Protein AF-A0A816DYW7-F1 (afdb_monomer)

Nearest PDB structures (foldseek):
  3smt-assembly1_A  TM=6.946E-01  e=1.436E-07  Homo sapiens
  6ox1-assembly2_B  TM=6.793E-01  e=3.708E-07  Homo sapiens
  6wk2-assembly1_A  TM=6.737E-01  e=1.288E-06  Homo sapiens
  6ict-assembly1_A  TM=6.576E-01  e=1.633E-06  Homo sapiens
  6ox4-assembly1_A  TM=6.536E-01  e=3.747E-06  Homo sapiens

Organism: N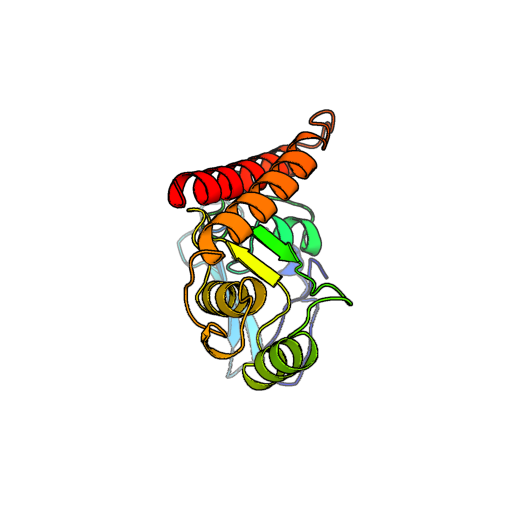CBI:txid392033

Secondary structure (DSSP, 8-state):
-TTEE--SSS--SEE-TTGGGPEE-TT-SEEEEE-TTT--EEEEESSPPPTTPPPEE---S--HHHHHHHHS---TT-TT-EEEEE----TT-TTHHHHHHHHHHTT--SEEEEETTSPBPHHHHHHHHHHT-SSGGGTTS--TTHHHHHHHHHHHHHHHHHHS-TT-S-HHHHHHHHHHHHHHHHHHHTT-

Radius of gyration: 21.28 Å; Cα contacts (8 Å, |Δi|>4): 247; chains: 1; bounding box: 53×25×64 Å

pLDDT: mean 92.24, std 7.51, range [58.12, 98.44]

Sequence (192 aa):
WSRILDLPENEPLSLVPFIDFANHNLNASARWFIDDETHNLILRSERKLNPDEEITINYGLKSNEELLYLYGFTLSNNPNDRVTLPVSLLPDDILLEDKLQLIQELKLPPRLTLDINGHLNNESNRLVKILSAQTYETINKENEYYKPYLLNLFNEYLNKLNMCSDDDNEKFIKYYLYSQKLIIQKAIDNLK

Structure (mmCIF, N/CA/C/O backbone):
data_AF-A0A816DYW7-F1
#
_entry.id   AF-A0A816DYW7-F1
#
loop_
_atom_site.group_PDB
_atom_site.id
_atom_site.type_symbol
_atom_site.label_atom_id
_atom_site.label_alt_id
_atom_site.label_comp_id
_atom_site.label_asym_id
_atom_site.label_entity_id
_atom_site.label_seq_id
_atom_site.pdbx_PDB_ins_code
_atom_site.Cartn_x
_atom_site.Cartn_y
_atom_site.Cartn_z
_atom_site.occupancy
_atom_site.B_iso_or_equiv
_atom_site.auth_seq_id
_atom_site.auth_comp_id
_atom_site.auth_asym_id
_atom_site.auth_atom_id
_atom_site.pdbx_PDB_model_num
ATOM 1 N N . TRP A 1 1 ? 10.811 15.446 -6.908 1.00 67.50 1 TRP A N 1
ATOM 2 C CA . TRP A 1 1 ? 10.509 14.115 -6.350 1.00 67.50 1 TRP A CA 1
ATOM 3 C C . TRP A 1 1 ? 10.213 13.084 -7.439 1.00 67.50 1 TRP A C 1
ATOM 5 O O . TRP A 1 1 ? 10.871 12.059 -7.428 1.00 67.50 1 TRP A O 1
ATOM 15 N N . SER A 1 2 ? 9.339 13.352 -8.419 1.00 86.38 2 SER A N 1
ATOM 16 C CA . SER A 1 2 ? 8.905 12.369 -9.441 1.00 86.38 2 SER A CA 1
ATOM 17 C C . SER A 1 2 ? 9.977 11.767 -10.367 1.00 86.38 2 SER A C 1
ATOM 19 O O . SER A 1 2 ? 9.696 10.794 -11.056 1.00 86.38 2 SER A O 1
ATOM 21 N N . ARG A 1 3 ? 11.182 12.343 -10.442 1.00 89.81 3 ARG A N 1
ATOM 22 C CA . ARG A 1 3 ? 12.245 11.931 -11.385 1.00 89.81 3 ARG A CA 1
ATOM 23 C C . ARG A 1 3 ? 13.552 11.510 -10.716 1.00 89.81 3 ARG A C 1
ATOM 25 O O . ARG A 1 3 ? 14.519 11.193 -11.395 1.00 89.81 3 ARG A O 1
ATOM 32 N N . ILE A 1 4 ? 13.585 11.551 -9.391 1.00 89.25 4 ILE A N 1
ATOM 33 C CA . ILE A 1 4 ? 14.783 11.256 -8.615 1.00 89.25 4 ILE A CA 1
ATOM 34 C C . ILE A 1 4 ? 14.895 9.741 -8.429 1.00 89.25 4 ILE A C 1
ATOM 36 O O . ILE A 1 4 ? 13.907 9.093 -8.080 1.00 89.25 4 ILE A O 1
ATOM 40 N N . LEU A 1 5 ? 16.094 9.200 -8.635 1.00 87.12 5 LEU A N 1
ATOM 41 C CA . LEU A 1 5 ? 16.445 7.825 -8.299 1.00 87.12 5 LEU A CA 1
ATOM 42 C C . LEU A 1 5 ? 17.154 7.779 -6.947 1.00 87.12 5 LEU A C 1
ATOM 44 O O . LEU A 1 5 ? 17.973 8.640 -6.627 1.00 87.12 5 LEU A O 1
ATOM 48 N N . ASP A 1 6 ? 16.835 6.749 -6.173 1.00 86.12 6 ASP A N 1
ATOM 49 C CA . ASP A 1 6 ? 17.571 6.398 -4.964 1.00 86.12 6 ASP A CA 1
ATOM 50 C C . ASP A 1 6 ? 18.730 5.477 -5.366 1.00 86.12 6 ASP A C 1
ATOM 52 O O . ASP A 1 6 ? 18.514 4.304 -5.687 1.00 86.12 6 ASP A O 1
ATOM 56 N N . LEU A 1 7 ? 19.931 6.048 -5.485 1.00 83.69 7 LEU A N 1
ATOM 57 C CA . LEU A 1 7 ? 21.126 5.334 -5.927 1.00 83.69 7 LEU A CA 1
ATOM 58 C C . LEU A 1 7 ? 21.850 4.706 -4.722 1.00 83.69 7 LEU A C 1
ATOM 60 O O . LEU A 1 7 ? 21.907 5.317 -3.653 1.00 83.69 7 LEU A O 1
ATOM 64 N N . PRO A 1 8 ? 22.399 3.486 -4.861 1.00 76.00 8 PRO A N 1
ATOM 65 C CA . PRO A 1 8 ? 23.218 2.887 -3.813 1.00 76.00 8 PRO A CA 1
ATOM 66 C C . PRO A 1 8 ? 24.541 3.651 -3.631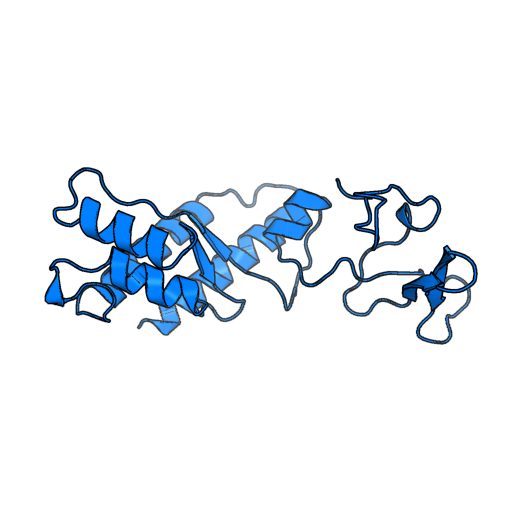 1.00 76.00 8 PRO A C 1
ATOM 68 O O . PRO A 1 8 ? 25.111 4.124 -4.605 1.00 76.00 8 PRO A O 1
ATOM 71 N N . GLU A 1 9 ? 25.022 3.694 -2.379 1.00 66.25 9 GLU A N 1
ATOM 72 C CA . GLU A 1 9 ? 26.284 4.305 -1.909 1.00 66.25 9 GLU A CA 1
ATOM 73 C C . GLU A 1 9 ? 26.456 5.821 -2.138 1.00 66.25 9 GLU A C 1
ATOM 75 O O . GLU A 1 9 ? 26.496 6.280 -3.265 1.00 66.25 9 GLU A O 1
ATOM 80 N N . ASN A 1 10 ? 26.656 6.584 -1.046 1.00 58.12 10 ASN A N 1
ATOM 81 C CA . ASN A 1 10 ? 27.172 7.971 -0.926 1.00 58.12 10 ASN A CA 1
ATOM 82 C C . ASN A 1 10 ? 26.672 9.090 -1.878 1.00 58.12 10 ASN A C 1
ATOM 84 O O . ASN A 1 10 ? 27.018 10.250 -1.649 1.00 58.12 10 ASN A O 1
ATOM 88 N N . GLU A 1 11 ? 25.814 8.806 -2.853 1.00 62.69 11 GLU A N 1
ATOM 89 C CA . GLU A 1 11 ? 25.131 9.761 -3.722 1.00 62.69 11 GLU A CA 1
ATOM 90 C C . GLU A 1 11 ? 23.621 9.691 -3.463 1.00 62.69 11 GLU A C 1
ATOM 92 O O . GLU A 1 11 ? 22.905 8.891 -4.068 1.00 62.69 11 GLU A O 1
ATOM 97 N N . PRO A 1 12 ? 23.104 10.494 -2.519 1.00 75.81 12 PRO A N 1
ATOM 98 C CA . PRO A 1 12 ? 21.689 10.468 -2.202 1.00 75.81 12 PRO A CA 1
ATOM 99 C C . PRO A 1 12 ? 20.880 11.097 -3.336 1.00 75.81 12 PRO A C 1
ATOM 101 O O . PRO A 1 12 ? 21.236 12.164 -3.829 1.00 75.81 12 PRO A O 1
ATOM 104 N N . LEU A 1 13 ? 19.734 10.484 -3.652 1.00 84.69 13 LEU A N 1
ATOM 105 C CA . LEU A 1 13 ? 18.629 11.101 -4.393 1.00 84.69 13 LEU A CA 1
ATOM 106 C C . LEU A 1 13 ? 19.079 11.929 -5.616 1.00 84.69 13 LEU A C 1
ATOM 108 O O . LEU A 1 13 ? 19.025 13.161 -5.610 1.00 84.69 13 LEU A O 1
ATOM 112 N N . SER A 1 14 ? 19.429 11.242 -6.702 1.00 88.56 14 SER A N 1
ATOM 113 C CA . SER A 1 14 ? 19.984 11.861 -7.912 1.00 88.56 14 SER A CA 1
ATOM 114 C C . SER A 1 14 ? 18.979 11.939 -9.062 1.00 88.56 14 SER A C 1
ATOM 116 O O . SER A 1 14 ? 18.173 11.033 -9.284 1.00 88.56 14 SER A O 1
ATOM 118 N N . LEU A 1 15 ? 19.043 13.022 -9.842 1.00 91.19 15 LEU A N 1
ATOM 119 C CA . LEU A 1 15 ? 18.402 13.090 -11.155 1.00 91.19 15 LEU A CA 1
ATOM 120 C C . LEU A 1 15 ? 19.367 12.510 -12.189 1.00 91.19 15 LEU A C 1
ATOM 122 O O . LEU A 1 15 ? 20.456 13.050 -12.377 1.00 91.19 15 LEU A O 1
ATOM 126 N N . VAL A 1 16 ? 18.959 11.441 -12.868 1.00 91.00 16 VAL A N 1
ATOM 127 C CA . VAL A 1 16 ? 19.778 10.793 -13.896 1.00 91.00 16 VAL A CA 1
ATOM 128 C C . VAL A 1 16 ? 19.201 11.125 -15.270 1.00 91.00 16 VAL A C 1
ATOM 130 O O . VAL A 1 16 ? 18.118 10.626 -15.596 1.00 91.00 16 VAL A O 1
ATOM 133 N N . PRO A 1 17 ? 19.899 11.941 -16.082 1.00 91.31 17 PRO A N 1
ATOM 134 C CA . PRO A 1 17 ? 19.456 12.259 -17.432 1.00 91.31 17 PRO A CA 1
ATOM 135 C C . PRO A 1 17 ? 19.199 10.999 -18.261 1.00 91.31 17 PRO A C 1
ATOM 137 O O . PRO A 1 17 ? 19.870 9.982 -18.085 1.00 91.31 17 PRO A O 1
ATOM 140 N N . PHE A 1 18 ? 18.255 11.091 -19.195 1.00 90.12 18 PHE A N 1
ATOM 141 C CA . PHE A 1 18 ? 17.778 10.015 -20.075 1.00 90.12 18 PHE A CA 1
ATOM 142 C C . PHE A 1 18 ? 16.884 8.991 -19.381 1.00 90.12 18 PHE A C 1
ATOM 144 O O . PHE A 1 18 ? 15.844 8.626 -19.928 1.00 90.12 18 PHE A O 1
ATOM 151 N N . ILE A 1 19 ? 17.245 8.538 -18.183 1.00 92.38 19 ILE A N 1
ATOM 152 C CA . ILE A 1 19 ? 16.420 7.583 -17.431 1.00 92.38 19 ILE A CA 1
ATOM 153 C C . ILE A 1 19 ? 15.195 8.263 -16.836 1.00 92.38 19 ILE A C 1
ATOM 155 O O . ILE A 1 19 ? 14.137 7.645 -16.740 1.00 92.38 19 ILE A O 1
ATOM 159 N N . ASP A 1 20 ? 15.301 9.547 -16.510 1.00 93.19 20 ASP A N 1
ATOM 160 C CA . ASP A 1 20 ? 14.181 10.369 -16.067 1.00 93.19 20 ASP A CA 1
ATOM 161 C C . ASP A 1 20 ? 13.030 10.462 -17.091 1.00 93.19 20 ASP A C 1
ATOM 163 O O . ASP A 1 20 ? 11.886 10.707 -16.698 1.00 93.19 20 ASP A O 1
ATOM 167 N N . PHE A 1 21 ? 13.284 10.193 -18.377 1.00 93.81 21 PHE A N 1
ATOM 168 C CA . PHE A 1 21 ? 12.236 10.070 -19.396 1.00 93.81 21 PHE A CA 1
ATOM 169 C C . PHE A 1 21 ? 11.488 8.731 -19.376 1.00 93.81 21 PHE A C 1
ATOM 171 O O . PHE A 1 21 ? 10.386 8.658 -19.919 1.00 93.81 21 PHE A O 1
ATOM 178 N N . ALA A 1 22 ? 12.047 7.674 -18.780 1.00 95.44 22 ALA A N 1
ATOM 179 C CA . ALA A 1 22 ? 11.441 6.347 -18.817 1.00 95.44 22 ALA A CA 1
ATOM 180 C C . ALA A 1 22 ? 10.158 6.303 -17.976 1.00 95.44 22 ALA A C 1
ATOM 182 O O . ALA A 1 22 ? 10.165 6.591 -16.774 1.00 95.44 22 ALA A O 1
ATOM 183 N N . ASN A 1 23 ? 9.047 5.908 -18.599 1.00 96.06 23 ASN A N 1
ATOM 184 C CA . ASN A 1 23 ? 7.755 5.804 -17.927 1.00 96.06 23 ASN A CA 1
ATOM 185 C C . ASN A 1 23 ? 7.631 4.529 -17.088 1.00 96.06 23 ASN A C 1
ATOM 187 O O . ASN A 1 23 ? 8.373 3.555 -17.256 1.00 96.06 23 ASN A O 1
ATOM 191 N N . HIS A 1 24 ? 6.658 4.548 -16.177 1.00 95.56 24 HIS A N 1
ATOM 192 C CA . HIS A 1 24 ? 6.342 3.411 -15.328 1.00 95.56 24 HIS A CA 1
ATOM 193 C C . HIS A 1 24 ? 5.591 2.313 -16.084 1.00 95.56 24 HIS A C 1
ATOM 195 O O . HIS A 1 24 ? 4.571 2.572 -16.721 1.00 95.56 24 HIS A O 1
ATOM 201 N N . ASN A 1 25 ? 6.013 1.064 -15.899 1.00 94.94 25 ASN A N 1
ATOM 202 C CA . ASN A 1 25 ? 5.178 -0.102 -16.157 1.00 94.94 25 ASN A CA 1
ATOM 203 C C . ASN A 1 25 ? 5.429 -1.176 -15.087 1.00 94.94 25 ASN A C 1
ATOM 205 O O . ASN A 1 25 ? 6.570 -1.401 -14.680 1.00 94.94 25 ASN A O 1
ATOM 209 N N . LEU A 1 26 ? 4.369 -1.856 -14.638 1.00 93.38 26 LEU A N 1
ATOM 210 C CA . LEU A 1 26 ? 4.484 -2.995 -13.718 1.00 93.38 26 LEU A CA 1
ATOM 211 C C . LEU A 1 26 ? 5.299 -4.135 -14.352 1.00 93.38 26 LEU A C 1
ATOM 213 O O . LEU A 1 26 ? 6.141 -4.735 -13.687 1.00 93.38 26 LEU A O 1
ATOM 217 N N . ASN A 1 27 ? 5.096 -4.361 -15.653 1.00 93.62 27 ASN A N 1
ATOM 218 C CA . ASN A 1 27 ? 5.823 -5.309 -16.495 1.00 93.62 27 ASN A CA 1
ATOM 219 C C . ASN A 1 27 ? 6.859 -4.563 -17.345 1.00 93.62 27 ASN A C 1
ATOM 221 O O . ASN A 1 27 ? 6.814 -4.585 -18.578 1.00 93.62 27 ASN A O 1
ATOM 225 N N . ALA A 1 28 ? 7.747 -3.847 -16.661 1.00 95.56 28 ALA A N 1
ATOM 226 C CA . ALA A 1 28 ? 8.780 -3.020 -17.265 1.00 95.56 28 ALA A CA 1
ATOM 227 C C . ALA A 1 28 ? 9.602 -3.769 -18.322 1.00 95.56 28 ALA A C 1
ATOM 229 O O . ALA A 1 28 ? 9.989 -4.924 -18.139 1.00 95.56 28 ALA A O 1
ATOM 230 N N . SER A 1 29 ? 9.888 -3.088 -19.430 1.00 96.81 29 SER A N 1
ATOM 231 C CA . SER A 1 29 ? 10.706 -3.639 -20.512 1.00 96.81 29 SER A CA 1
ATOM 232 C C . SER A 1 29 ? 12.209 -3.532 -20.238 1.00 96.81 29 SER A C 1
ATOM 234 O O . SER A 1 29 ? 12.995 -4.255 -20.858 1.00 96.81 29 SER A O 1
ATOM 236 N N . ALA A 1 30 ? 12.609 -2.680 -19.291 1.00 96.69 30 ALA A N 1
ATOM 237 C CA . ALA A 1 30 ? 13.989 -2.486 -18.876 1.00 96.69 30 ALA A CA 1
ATOM 238 C C . ALA A 1 30 ? 14.134 -2.356 -17.353 1.00 96.69 30 ALA A C 1
ATOM 240 O O . ALA A 1 30 ? 13.204 -1.982 -16.634 1.00 96.69 30 ALA A O 1
ATOM 241 N N . ARG A 1 31 ? 15.350 -2.614 -16.873 1.00 95.12 31 ARG A N 1
ATOM 242 C CA . ARG A 1 31 ? 15.799 -2.278 -15.519 1.00 95.12 31 ARG A CA 1
ATOM 243 C C . ARG A 1 31 ? 17.088 -1.483 -15.582 1.00 95.12 31 ARG A C 1
ATOM 245 O O . ARG A 1 31 ? 17.847 -1.600 -16.544 1.00 95.12 31 ARG A O 1
ATOM 252 N N . TRP A 1 32 ? 17.356 -0.729 -14.530 1.00 93.31 32 TRP A N 1
ATOM 253 C CA . TRP A 1 32 ? 18.622 -0.038 -14.365 1.00 93.31 32 TRP A CA 1
ATOM 254 C C . TRP A 1 32 ? 19.412 -0.611 -13.186 1.00 93.31 32 TRP A C 1
ATOM 256 O O . TRP A 1 32 ? 18.839 -1.235 -12.294 1.00 93.31 32 TRP A O 1
ATOM 266 N N . PHE A 1 33 ? 20.730 -0.453 -13.222 1.00 92.00 33 PHE A N 1
ATOM 267 C CA . PHE A 1 33 ? 21.650 -0.814 -12.143 1.00 92.00 33 PHE A CA 1
ATOM 268 C C . PHE A 1 33 ? 22.941 -0.000 -12.284 1.00 92.00 33 PHE A C 1
ATOM 270 O O . PHE A 1 33 ? 23.216 0.527 -13.362 1.00 92.00 33 PHE A O 1
ATOM 277 N N . ILE A 1 34 ? 23.715 0.106 -11.205 1.00 90.75 34 ILE A N 1
ATOM 278 C CA . ILE A 1 34 ? 25.075 0.651 -11.255 1.00 90.75 34 ILE A CA 1
ATOM 279 C C . ILE A 1 34 ? 26.024 -0.511 -11.531 1.00 90.75 34 ILE A C 1
ATOM 281 O O . ILE A 1 34 ? 25.899 -1.575 -10.929 1.00 90.75 34 ILE A O 1
ATOM 285 N N . ASP A 1 35 ? 26.905 -0.328 -12.501 1.00 91.00 35 ASP A N 1
ATOM 286 C CA . ASP A 1 35 ? 27.952 -1.280 -12.839 1.00 91.00 35 ASP A CA 1
ATOM 287 C C . ASP A 1 35 ? 29.130 -1.138 -11.869 1.00 91.00 35 ASP A C 1
ATOM 289 O O . ASP A 1 35 ? 29.666 -0.043 -11.712 1.00 91.00 35 ASP A O 1
ATOM 293 N N . ASP A 1 36 ? 29.530 -2.232 -11.224 1.00 88.56 36 ASP A N 1
ATOM 294 C CA . ASP A 1 36 ? 30.531 -2.194 -10.148 1.00 88.56 36 ASP A CA 1
ATOM 295 C C . ASP A 1 36 ? 31.946 -1.850 -10.645 1.00 88.56 36 ASP A C 1
ATOM 297 O O . ASP A 1 36 ? 32.754 -1.326 -9.883 1.00 88.56 36 ASP A O 1
ATOM 301 N N . GLU A 1 37 ? 32.267 -2.145 -11.910 1.00 91.81 37 GLU A N 1
ATOM 302 C CA . GLU A 1 37 ? 33.604 -1.909 -12.469 1.00 91.81 37 GLU A CA 1
ATOM 303 C C . GLU A 1 37 ? 33.757 -0.480 -12.990 1.00 91.81 37 GLU A C 1
ATOM 305 O O . GLU A 1 37 ? 34.790 0.164 -12.802 1.00 91.81 37 GLU A O 1
ATOM 310 N N . THR A 1 38 ? 32.735 0.012 -13.686 1.00 91.62 38 THR A N 1
ATOM 311 C CA . THR A 1 38 ? 32.776 1.309 -14.365 1.00 91.62 38 THR A CA 1
ATOM 312 C C . THR A 1 38 ? 32.101 2.425 -13.578 1.00 91.62 38 THR A C 1
ATOM 314 O O . THR A 1 38 ? 32.243 3.588 -13.954 1.00 91.62 38 THR A O 1
ATOM 317 N N . HIS A 1 39 ? 31.353 2.085 -12.522 1.00 87.25 39 HIS A N 1
ATOM 318 C CA . HIS A 1 39 ? 30.480 2.981 -11.755 1.00 87.25 39 HIS A CA 1
ATOM 319 C C . HIS A 1 39 ? 29.456 3.740 -12.611 1.00 87.25 39 HIS A C 1
ATOM 321 O O . HIS A 1 39 ? 28.889 4.748 -12.191 1.00 87.25 39 HIS A O 1
ATOM 327 N N . ASN A 1 40 ? 29.186 3.247 -13.820 1.00 89.56 40 ASN A N 1
ATOM 328 C CA . ASN A 1 40 ? 28.177 3.819 -14.693 1.00 89.56 40 ASN A CA 1
ATOM 329 C C . ASN A 1 40 ? 26.803 3.271 -14.338 1.00 89.56 40 ASN A C 1
ATOM 331 O O . ASN A 1 40 ? 26.636 2.086 -14.047 1.00 89.56 40 ASN A O 1
ATOM 335 N N . LEU A 1 41 ? 25.789 4.119 -14.473 1.00 91.56 41 LEU A N 1
ATOM 336 C CA . LEU A 1 41 ? 24.414 3.660 -14.432 1.00 91.56 41 LEU A CA 1
ATOM 337 C C . LEU A 1 41 ? 24.023 3.099 -15.808 1.00 91.56 41 LEU A C 1
ATOM 339 O O . LEU A 1 41 ? 24.027 3.805 -16.816 1.00 91.56 41 LEU A O 1
ATOM 343 N N . ILE A 1 42 ? 23.673 1.814 -15.840 1.00 93.81 42 ILE A N 1
ATOM 344 C CA . ILE A 1 42 ? 23.276 1.085 -17.045 1.00 93.81 42 ILE A CA 1
ATOM 345 C C . ILE A 1 42 ? 21.764 0.867 -17.046 1.00 93.81 42 ILE A C 1
ATOM 347 O O . ILE A 1 42 ? 21.227 0.249 -16.130 1.00 93.81 42 ILE A O 1
ATOM 351 N N . LEU A 1 43 ? 21.086 1.293 -18.117 1.00 94.88 43 LEU A N 1
ATOM 352 C CA . LEU A 1 43 ? 19.713 0.892 -18.438 1.00 94.88 43 LEU A CA 1
ATOM 353 C C . LEU A 1 43 ? 19.746 -0.280 -19.427 1.00 94.88 43 LEU A C 1
ATOM 355 O O . LEU A 1 43 ? 20.223 -0.140 -20.553 1.00 94.88 43 LEU A O 1
ATOM 359 N N . ARG A 1 44 ? 19.229 -1.440 -19.019 1.00 95.56 44 ARG A N 1
ATOM 360 C CA . ARG A 1 44 ? 19.247 -2.674 -19.812 1.00 95.56 44 ARG A CA 1
ATOM 361 C C . ARG A 1 44 ? 17.835 -3.187 -20.058 1.00 95.56 44 ARG A C 1
ATOM 363 O O . ARG A 1 44 ? 17.054 -3.334 -19.121 1.00 95.56 44 ARG A O 1
ATOM 370 N N . SER A 1 45 ? 17.534 -3.521 -21.312 1.00 96.25 45 SER A N 1
ATOM 371 C CA . SER A 1 45 ? 16.295 -4.211 -21.671 1.00 96.25 45 SER A CA 1
ATOM 372 C C . SER A 1 45 ? 16.295 -5.647 -21.144 1.00 96.25 45 SER A C 1
ATOM 374 O O . SER A 1 45 ? 17.262 -6.381 -21.346 1.00 96.25 45 SER A O 1
ATOM 376 N N . GLU A 1 46 ? 15.187 -6.073 -20.549 1.00 95.69 46 GLU A N 1
ATOM 377 C CA . GLU A 1 46 ? 15.009 -7.432 -20.010 1.00 95.69 46 GLU A CA 1
ATOM 378 C C . GLU A 1 46 ? 14.523 -8.433 -21.072 1.00 95.69 46 GLU A C 1
ATOM 380 O O . GLU A 1 46 ? 14.499 -9.643 -20.855 1.00 95.69 46 GLU A O 1
ATOM 385 N N . ARG A 1 47 ? 14.147 -7.936 -22.252 1.00 94.81 47 ARG A N 1
ATOM 386 C CA . ARG A 1 47 ? 13.732 -8.734 -23.409 1.00 94.81 47 ARG A CA 1
ATOM 387 C C . ARG A 1 47 ? 14.102 -8.033 -24.708 1.00 94.81 47 ARG A C 1
ATOM 389 O O . ARG A 1 47 ? 14.444 -6.853 -24.713 1.00 94.81 47 ARG A O 1
ATOM 396 N N . LYS A 1 48 ? 13.969 -8.748 -25.827 1.00 95.62 48 LYS A N 1
ATOM 397 C CA . LYS A 1 48 ? 14.044 -8.131 -27.153 1.00 95.62 48 LYS A CA 1
ATOM 398 C C . LYS A 1 48 ? 12.903 -7.118 -27.309 1.00 95.62 48 LYS A C 1
ATOM 400 O O . LYS A 1 48 ? 11.748 -7.447 -27.028 1.00 95.62 48 LYS A O 1
ATOM 405 N N . LEU A 1 49 ? 13.252 -5.912 -27.746 1.00 95.69 49 LEU A N 1
ATOM 406 C CA . LEU A 1 49 ? 12.308 -4.838 -28.043 1.00 95.69 49 LEU A CA 1
ATOM 407 C C . LEU A 1 49 ? 12.080 -4.752 -29.549 1.00 95.69 49 LEU A C 1
ATOM 409 O O . LEU A 1 49 ? 12.999 -5.002 -30.339 1.00 95.69 49 LEU A O 1
ATOM 413 N N . ASN A 1 50 ? 10.858 -4.417 -29.939 1.00 96.50 50 ASN A N 1
ATOM 414 C CA . ASN A 1 50 ? 10.552 -4.097 -31.327 1.00 96.50 50 ASN A CA 1
ATOM 415 C C . ASN A 1 50 ? 10.957 -2.647 -31.641 1.00 96.50 50 ASN A C 1
ATOM 417 O O . ASN A 1 50 ? 11.033 -1.823 -30.727 1.00 96.50 50 ASN A O 1
ATOM 421 N N . PRO A 1 51 ? 11.206 -2.306 -32.918 1.00 96.44 51 PRO A N 1
ATOM 422 C CA . PRO A 1 51 ? 11.292 -0.909 -33.328 1.00 96.44 51 PRO A CA 1
ATOM 423 C C . PRO A 1 51 ? 10.063 -0.123 -32.850 1.00 96.44 51 PRO A C 1
ATOM 425 O O . PRO A 1 51 ? 8.956 -0.663 -32.852 1.00 96.44 51 PRO A O 1
ATOM 428 N N . ASP A 1 52 ? 10.285 1.121 -32.423 1.00 95.56 52 ASP A N 1
ATOM 429 C CA . ASP A 1 52 ? 9.264 2.056 -31.919 1.00 95.56 52 ASP A CA 1
ATOM 430 C C . ASP A 1 52 ? 8.537 1.626 -30.629 1.00 95.56 52 ASP A C 1
ATOM 432 O O . ASP A 1 52 ? 7.595 2.285 -30.186 1.00 95.56 52 ASP A O 1
ATOM 436 N N . GLU A 1 53 ? 8.982 0.544 -29.985 1.00 95.50 53 GLU A N 1
ATOM 437 C CA . GLU A 1 53 ? 8.455 0.123 -28.693 1.00 95.50 53 GLU A CA 1
ATOM 438 C C . GLU A 1 53 ? 8.970 1.012 -27.551 1.00 95.50 53 GLU A C 1
ATOM 440 O O . GLU A 1 53 ? 10.170 1.261 -27.420 1.00 95.50 53 GLU A O 1
ATOM 445 N N . GLU A 1 54 ? 8.060 1.448 -26.679 1.00 95.81 54 GLU A N 1
ATOM 446 C CA . GLU A 1 54 ? 8.407 2.255 -25.512 1.00 95.81 54 GLU A CA 1
ATOM 447 C C . GLU A 1 54 ? 9.274 1.476 -24.505 1.00 95.81 54 GLU A C 1
ATOM 449 O O . GLU A 1 54 ? 8.959 0.359 -24.072 1.00 95.81 54 GLU A O 1
ATOM 454 N N . ILE A 1 55 ? 10.364 2.111 -24.071 1.00 96.19 55 ILE A N 1
ATOM 455 C CA . ILE A 1 55 ? 11.188 1.624 -22.967 1.00 96.19 55 ILE A CA 1
ATOM 456 C C . ILE A 1 55 ? 10.571 2.101 -21.653 1.00 96.19 55 ILE A C 1
ATOM 458 O O . ILE A 1 55 ? 10.460 3.299 -21.400 1.00 96.19 55 ILE A O 1
ATOM 462 N N . THR A 1 56 ? 10.200 1.153 -20.797 1.00 97.19 56 THR A N 1
ATOM 463 C CA . THR A 1 56 ? 9.580 1.419 -19.495 1.00 97.19 56 THR A CA 1
ATOM 464 C C . THR A 1 56 ? 10.384 0.773 -18.378 1.00 97.19 56 THR A C 1
ATOM 466 O O . THR A 1 56 ? 10.989 -0.286 -18.565 1.00 97.19 56 THR A O 1
ATOM 469 N N . ILE A 1 57 ? 10.363 1.404 -17.206 1.00 96.19 57 ILE A N 1
ATOM 470 C CA . ILE A 1 57 ? 10.974 0.897 -15.973 1.00 96.19 57 ILE A CA 1
ATOM 471 C C . ILE A 1 57 ? 9.905 0.713 -14.891 1.00 96.19 57 ILE A C 1
ATOM 473 O O . ILE A 1 57 ? 8.818 1.291 -14.949 1.00 96.19 57 ILE A O 1
ATOM 477 N N . ASN A 1 58 ? 10.195 -0.093 -13.873 1.00 94.62 58 ASN A N 1
ATOM 478 C CA . ASN A 1 58 ? 9.304 -0.236 -12.726 1.00 94.62 58 ASN A CA 1
ATOM 479 C C . ASN A 1 58 ? 9.731 0.766 -11.639 1.00 94.62 58 ASN A C 1
ATOM 481 O O . ASN A 1 58 ? 10.890 0.782 -11.237 1.00 94.62 58 ASN A O 1
ATOM 485 N N . TYR A 1 59 ? 8.806 1.608 -11.169 1.00 94.06 59 TYR A N 1
ATOM 486 C CA . TYR A 1 59 ? 9.074 2.620 -10.138 1.00 94.06 59 TYR A CA 1
ATOM 487 C C . TYR A 1 59 ? 9.014 2.027 -8.717 1.00 94.06 59 TYR A C 1
ATOM 489 O O . TYR A 1 59 ? 9.237 2.735 -7.738 1.00 94.06 59 TYR A O 1
ATOM 497 N N . GLY A 1 60 ? 8.704 0.735 -8.593 1.00 92.31 60 GLY A N 1
ATOM 498 C CA . GLY A 1 60 ? 8.570 -0.007 -7.345 1.00 92.31 60 GLY A CA 1
ATOM 499 C C . GLY A 1 60 ? 7.128 -0.418 -7.034 1.00 92.31 60 GLY A C 1
ATOM 500 O O . GLY A 1 60 ? 6.179 -0.078 -7.740 1.00 92.31 60 GLY A O 1
ATOM 501 N N . LEU A 1 61 ? 6.967 -1.149 -5.928 1.00 94.19 61 LEU A N 1
ATOM 502 C CA . LEU A 1 61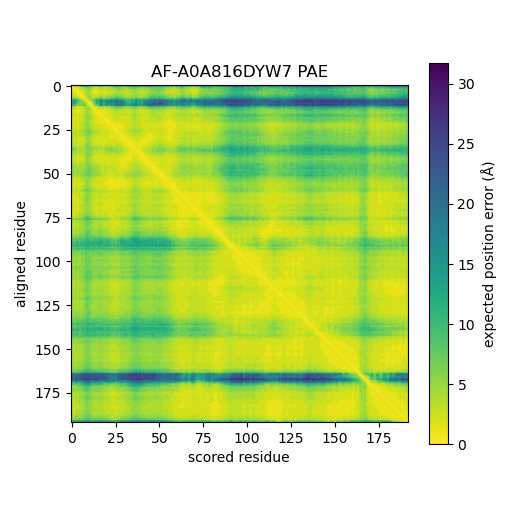 ? 5.683 -1.668 -5.435 1.00 94.19 61 LEU A CA 1
ATOM 503 C C . LEU A 1 61 ? 4.893 -0.578 -4.685 1.00 94.19 61 LEU A C 1
ATOM 505 O O . LEU A 1 61 ? 4.749 -0.613 -3.457 1.00 94.19 61 LEU A O 1
ATOM 509 N N . LYS A 1 62 ? 4.438 0.427 -5.436 1.00 95.12 62 LYS A N 1
ATOM 510 C CA . LYS A 1 62 ? 3.746 1.624 -4.934 1.00 95.12 62 LYS A CA 1
ATOM 511 C C . LYS A 1 62 ? 2.233 1.516 -5.095 1.00 95.12 62 LYS A C 1
ATOM 513 O O . LYS A 1 62 ? 1.753 0.931 -6.065 1.00 95.12 62 LYS A O 1
ATOM 518 N N . SER A 1 63 ? 1.495 2.116 -4.170 1.00 96.12 63 SER A N 1
ATOM 519 C CA . SER A 1 63 ? 0.033 2.189 -4.199 1.00 96.12 63 SER A CA 1
ATOM 520 C C . SER A 1 63 ? -0.510 3.279 -5.128 1.00 96.12 63 SER A C 1
ATOM 522 O O . SER A 1 63 ? 0.230 4.158 -5.564 1.00 96.12 63 SER A O 1
ATOM 524 N N . ASN A 1 64 ? -1.829 3.251 -5.355 1.00 95.88 64 ASN A N 1
ATOM 525 C CA . ASN A 1 64 ? -2.682 4.395 -5.705 1.00 95.88 64 ASN A CA 1
ATOM 526 C C . ASN A 1 64 ? -2.187 5.735 -5.142 1.00 95.88 64 ASN A C 1
ATOM 528 O O . ASN A 1 64 ? -1.858 6.677 -5.865 1.00 95.88 64 ASN A O 1
ATOM 532 N N . GLU A 1 65 ? -2.147 5.784 -3.819 1.00 94.81 65 GLU A N 1
ATOM 533 C CA . GLU A 1 65 ? -1.814 6.971 -3.039 1.00 94.81 65 GLU A CA 1
ATOM 534 C C . GLU A 1 65 ? -0.382 7.454 -3.319 1.00 94.81 65 GLU A C 1
ATOM 536 O O . GLU A 1 65 ? -0.159 8.632 -3.595 1.00 94.81 65 GLU A O 1
ATOM 541 N N . GLU A 1 66 ? 0.592 6.54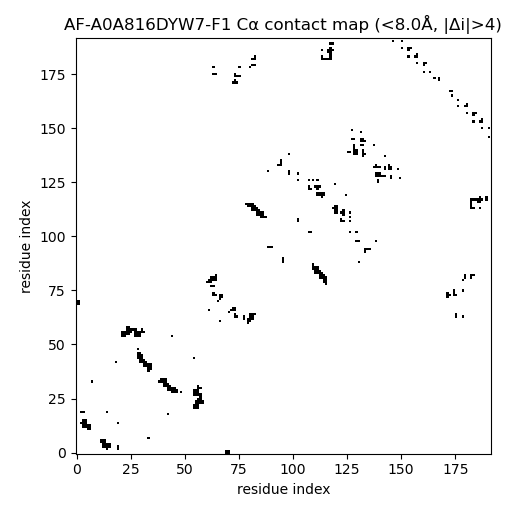2 -3.324 1.00 94.88 66 GLU A N 1
ATOM 542 C CA . GLU A 1 66 ? 1.998 6.883 -3.555 1.00 94.88 66 GLU A CA 1
ATOM 543 C C . GLU A 1 66 ? 2.277 7.287 -5.001 1.00 94.88 66 GLU A C 1
ATOM 545 O O . GLU A 1 66 ? 3.052 8.213 -5.231 1.00 94.88 66 GLU A O 1
ATOM 550 N N . LEU A 1 67 ? 1.677 6.602 -5.979 1.00 95.19 67 LEU A N 1
ATOM 551 C CA . LEU A 1 67 ? 1.836 6.942 -7.392 1.00 95.19 67 LEU A CA 1
ATOM 552 C C . LEU A 1 67 ? 1.249 8.322 -7.689 1.00 95.19 67 LEU A C 1
ATOM 554 O O . LEU A 1 67 ? 1.890 9.130 -8.366 1.00 95.19 67 LEU A O 1
ATOM 558 N N . LEU A 1 68 ? 0.083 8.621 -7.116 1.00 93.38 68 LEU A N 1
ATOM 559 C CA . LEU A 1 68 ? -0.554 9.919 -7.264 1.00 93.38 68 LEU A CA 1
ATOM 560 C C . LEU A 1 68 ? 0.289 11.021 -6.615 1.00 93.38 68 LEU A C 1
ATOM 562 O O . LEU A 1 68 ? 0.595 12.017 -7.267 1.00 93.38 68 LEU A O 1
ATOM 566 N N . TYR A 1 69 ? 0.718 10.815 -5.369 1.00 92.50 69 TYR A N 1
ATOM 567 C CA . TYR A 1 69 ? 1.498 11.797 -4.617 1.00 92.50 69 TYR A CA 1
ATOM 568 C C . TYR A 1 69 ? 2.887 12.056 -5.222 1.00 92.50 69 TYR A C 1
ATOM 570 O O . TYR A 1 69 ? 3.333 13.200 -5.291 1.00 92.50 69 TYR A O 1
ATOM 578 N N . LEU A 1 70 ? 3.587 11.006 -5.663 1.00 93.25 70 LEU A N 1
ATOM 579 C CA . LEU A 1 70 ? 4.966 11.122 -6.144 1.00 93.25 70 LEU A CA 1
ATOM 580 C C . LEU A 1 70 ? 5.065 11.433 -7.638 1.00 93.25 70 LEU A C 1
ATOM 582 O O . LEU A 1 70 ? 6.020 12.102 -8.033 1.00 93.25 70 LEU A O 1
ATOM 586 N N . TYR A 1 71 ? 4.132 10.944 -8.461 1.00 93.38 71 TYR A N 1
ATOM 587 C CA . TYR A 1 71 ? 4.253 10.971 -9.924 1.00 93.38 71 TYR A CA 1
ATOM 588 C C . TYR A 1 71 ? 3.032 11.544 -10.656 1.00 93.38 71 TYR A C 1
ATOM 590 O O . TYR A 1 71 ? 3.125 11.774 -11.860 1.00 93.38 71 TYR A O 1
ATOM 598 N N . GLY A 1 72 ? 1.914 11.801 -9.969 1.00 92.31 72 GLY A N 1
ATOM 599 C CA . GLY A 1 72 ? 0.732 12.423 -10.572 1.00 92.31 72 GLY A CA 1
ATOM 600 C C . GLY A 1 72 ? -0.101 11.491 -11.457 1.00 92.31 72 GLY A C 1
ATOM 601 O O . GLY A 1 72 ? -0.783 11.964 -12.361 1.00 92.31 72 GLY A O 1
ATOM 602 N N . PHE A 1 73 ? -0.046 10.173 -11.238 1.00 93.62 73 PHE A N 1
ATOM 603 C CA . PHE A 1 73 ? -0.887 9.212 -11.958 1.00 93.62 73 PHE A CA 1
ATOM 604 C C . PHE A 1 73 ? -1.323 8.046 -11.065 1.00 93.62 73 PHE A C 1
ATOM 606 O O . PHE A 1 73 ? -0.774 7.825 -9.991 1.00 93.62 73 PHE A O 1
ATOM 613 N N . THR A 1 74 ? -2.298 7.269 -11.534 1.00 94.69 74 THR A N 1
ATOM 614 C CA . THR A 1 74 ? -2.746 6.022 -10.898 1.00 94.69 74 THR A CA 1
ATOM 615 C C . THR A 1 74 ? -2.880 4.906 -11.928 1.00 94.69 74 THR A C 1
ATOM 617 O O . THR A 1 74 ? -2.980 5.159 -13.130 1.00 94.69 74 THR A O 1
ATOM 620 N N . LEU A 1 75 ? -2.880 3.657 -11.466 1.00 93.56 75 LEU A N 1
ATOM 621 C CA . LEU A 1 75 ? -3.141 2.481 -12.289 1.00 93.56 75 LEU A CA 1
ATOM 622 C C . LEU A 1 75 ? -4.527 1.925 -11.947 1.00 93.56 75 LEU A C 1
ATOM 624 O O . LEU A 1 75 ? -4.863 1.729 -10.780 1.00 93.56 75 LEU A O 1
ATOM 628 N N . SER A 1 76 ? -5.322 1.618 -12.971 1.00 89.31 76 SER A N 1
ATOM 629 C CA . SER A 1 76 ? -6.699 1.131 -12.807 1.00 89.31 76 SER A CA 1
ATOM 630 C C . SER A 1 76 ? -6.801 -0.209 -12.068 1.00 89.31 76 SER A C 1
ATOM 632 O O . SER A 1 76 ? -7.774 -0.436 -11.362 1.00 89.31 76 SER A O 1
ATOM 634 N N . ASN A 1 77 ? -5.797 -1.079 -12.210 1.00 88.75 77 ASN A N 1
ATOM 635 C CA . ASN A 1 77 ? -5.731 -2.402 -11.585 1.00 88.75 77 ASN A CA 1
ATOM 636 C C . ASN A 1 77 ? -4.373 -2.604 -10.900 1.00 88.75 77 ASN A C 1
ATOM 638 O O . ASN A 1 77 ? -3.654 -3.553 -11.211 1.00 88.75 77 ASN A O 1
ATOM 642 N N . ASN A 1 78 ? -3.975 -1.674 -10.029 1.00 94.81 78 ASN A N 1
ATOM 643 C CA . ASN A 1 78 ? -2.704 -1.780 -9.319 1.00 94.81 78 ASN A CA 1
ATOM 644 C C . ASN A 1 78 ? -2.723 -2.970 -8.337 1.00 94.81 78 ASN A C 1
ATOM 646 O O . ASN A 1 78 ? -3.449 -2.904 -7.346 1.00 94.81 78 ASN A O 1
ATOM 650 N N . PRO A 1 79 ? -1.921 -4.032 -8.538 1.00 95.38 79 PRO A N 1
ATOM 651 C CA . PRO A 1 79 ? -1.886 -5.165 -7.613 1.00 95.38 79 PRO A CA 1
ATOM 652 C C . PRO A 1 79 ? -1.249 -4.807 -6.263 1.00 95.38 79 PRO A C 1
ATOM 654 O O . PRO A 1 79 ? -1.417 -5.544 -5.297 1.00 95.38 79 PRO A O 1
ATOM 657 N N . ASN A 1 80 ? -0.527 -3.685 -6.196 1.00 95.88 80 ASN A N 1
ATOM 658 C CA . ASN A 1 80 ? 0.123 -3.177 -4.991 1.00 95.88 80 ASN A CA 1
ATOM 659 C C . ASN A 1 80 ? -0.679 -2.045 -4.333 1.00 95.88 80 ASN A C 1
ATOM 661 O O . ASN A 1 80 ? -0.129 -1.315 -3.504 1.00 95.88 80 ASN A O 1
ATOM 665 N N . ASP A 1 81 ? -1.947 -1.851 -4.723 1.00 97.38 81 ASP A N 1
ATOM 666 C CA . ASP A 1 81 ? -2.767 -0.822 -4.096 1.00 97.38 81 ASP A CA 1
ATOM 667 C C . ASP A 1 81 ? -3.015 -1.123 -2.616 1.00 97.38 81 ASP A C 1
ATOM 669 O O . ASP A 1 81 ? -3.094 -2.279 -2.187 1.00 97.38 81 ASP A O 1
ATOM 673 N N . ARG A 1 82 ? -3.126 -0.049 -1.841 1.00 97.44 82 ARG A N 1
ATOM 674 C CA . ARG A 1 82 ? -3.355 -0.077 -0.398 1.00 97.44 82 ARG A CA 1
ATOM 675 C C . ARG A 1 82 ? -4.079 1.188 0.032 1.00 97.44 82 ARG A C 1
ATOM 677 O O . ARG A 1 82 ? -3.947 2.237 -0.600 1.00 97.44 82 ARG A O 1
ATOM 684 N N . VAL A 1 83 ? -4.806 1.077 1.136 1.00 97.75 83 VAL A N 1
ATOM 685 C CA . VAL A 1 83 ? -5.419 2.220 1.820 1.00 97.75 83 VAL A CA 1
ATOM 686 C C . VAL A 1 83 ? -4.675 2.458 3.120 1.00 97.75 83 VAL A C 1
ATOM 688 O O . VAL A 1 83 ? -4.496 1.519 3.900 1.00 97.75 83 VAL A O 1
ATOM 691 N N . THR A 1 84 ? -4.270 3.702 3.361 1.00 96.31 84 THR A N 1
ATOM 692 C CA . THR A 1 84 ? -3.668 4.132 4.623 1.00 96.31 84 THR A CA 1
ATOM 693 C C . THR A 1 84 ? -4.659 4.999 5.390 1.00 96.31 84 THR A C 1
ATOM 695 O O . THR A 1 84 ? -5.096 6.038 4.906 1.00 96.31 84 THR A O 1
ATOM 698 N N . LEU A 1 85 ? -5.004 4.590 6.609 1.00 95.81 85 LEU A N 1
ATOM 699 C CA . LEU A 1 85 ? -5.915 5.318 7.486 1.00 95.81 85 LEU A CA 1
ATOM 700 C C . LEU A 1 85 ? -5.131 5.869 8.676 1.00 95.81 85 LEU A C 1
ATOM 702 O O . LEU A 1 85 ? -4.643 5.070 9.477 1.00 95.81 85 LEU A O 1
ATOM 706 N N . PRO A 1 86 ? -4.984 7.194 8.831 1.00 94.50 86 PRO A N 1
ATOM 707 C CA . PRO A 1 86 ? -4.418 7.742 10.055 1.00 94.50 86 PRO A CA 1
ATOM 708 C C . PRO A 1 86 ? -5.336 7.415 11.238 1.00 94.50 86 PRO A C 1
ATOM 710 O O . PRO A 1 86 ? -6.562 7.463 11.115 1.00 94.50 86 PRO A O 1
ATOM 713 N N . VAL A 1 87 ? -4.742 7.089 12.384 1.00 93.62 87 VAL A N 1
ATOM 714 C CA . VAL A 1 87 ? -5.473 6.828 13.629 1.00 93.62 87 VAL A CA 1
ATOM 715 C C . VAL A 1 87 ? -4.909 7.676 14.755 1.00 93.62 87 VAL A C 1
ATOM 717 O O . VAL A 1 87 ? -3.708 7.934 14.817 1.00 93.62 87 VAL A O 1
ATOM 720 N N . SER A 1 88 ? -5.795 8.080 15.657 1.00 87.81 88 SER A N 1
ATOM 721 C CA . SER A 1 88 ? -5.462 8.896 16.819 1.00 87.81 88 SER A CA 1
ATOM 722 C C . SER A 1 88 ? -6.101 8.295 18.061 1.00 87.81 88 SER A C 1
ATOM 724 O O . SER A 1 88 ? -7.178 7.701 17.989 1.00 87.81 88 SER A O 1
ATOM 726 N N . LEU A 1 89 ? -5.437 8.469 19.200 1.00 88.44 89 LEU A N 1
ATOM 727 C CA . LEU A 1 89 ? -6.022 8.197 20.507 1.00 88.44 89 LEU A CA 1
ATOM 728 C C . LEU A 1 89 ? -6.806 9.420 20.979 1.00 88.44 89 LEU A C 1
ATOM 730 O O . LEU A 1 89 ? -6.428 10.559 20.692 1.00 88.44 89 LEU A O 1
ATOM 734 N N . LEU A 1 90 ? -7.901 9.172 21.689 1.00 86.31 90 LEU A N 1
ATOM 735 C CA . LEU A 1 90 ? -8.691 10.238 22.285 1.00 86.31 90 LEU A CA 1
ATOM 736 C C . LEU A 1 90 ? -8.017 10.714 23.586 1.00 86.31 90 LEU A C 1
ATOM 738 O O . LEU A 1 90 ? -7.535 9.875 24.348 1.00 86.31 90 LEU A O 1
ATOM 742 N N . PRO A 1 91 ? -7.965 12.031 23.862 1.00 88.12 91 PRO A N 1
ATOM 743 C CA . PRO A 1 91 ? -7.327 12.553 25.075 1.00 88.12 91 PRO A CA 1
ATOM 744 C C . PRO A 1 91 ? -7.962 12.082 26.392 1.00 88.12 91 PRO A C 1
ATOM 746 O O . PRO A 1 91 ? -7.318 12.145 27.432 1.00 88.12 91 PRO A O 1
ATOM 749 N N . ASP A 1 92 ? -9.221 11.653 26.355 1.00 90.31 92 ASP A N 1
ATOM 750 C CA . ASP A 1 92 ? -10.010 11.157 27.483 1.00 90.31 92 ASP A CA 1
ATOM 751 C C . ASP A 1 92 ? -10.016 9.619 27.602 1.00 90.31 92 ASP A C 1
ATOM 753 O O . ASP A 1 92 ? -10.735 9.066 28.435 1.00 90.31 92 ASP A O 1
ATOM 757 N N . ASP A 1 93 ? -9.200 8.917 26.806 1.00 91.44 93 ASP A N 1
ATOM 758 C CA . ASP A 1 93 ? -9.010 7.470 26.932 1.00 91.44 93 ASP A CA 1
ATOM 759 C C . ASP A 1 93 ? -8.345 7.136 28.278 1.00 91.44 93 ASP A C 1
ATOM 761 O O . ASP A 1 93 ? -7.228 7.563 28.571 1.00 91.44 93 ASP A O 1
ATOM 765 N N . ILE A 1 94 ? -9.025 6.339 29.105 1.00 92.00 94 ILE A N 1
ATOM 766 C CA . ILE A 1 94 ? -8.547 5.953 30.441 1.00 92.00 94 ILE A CA 1
ATOM 767 C C . ILE A 1 94 ? -7.218 5.182 30.422 1.00 92.00 94 ILE A C 1
ATOM 769 O O . ILE A 1 94 ? -6.540 5.127 31.443 1.00 92.00 94 ILE A O 1
ATOM 773 N N . LEU A 1 95 ? -6.845 4.592 29.281 1.00 94.81 95 LEU A N 1
ATOM 774 C CA . LEU A 1 95 ? -5.593 3.861 29.077 1.00 94.81 95 LEU A CA 1
ATOM 775 C C . LEU A 1 95 ? -4.614 4.634 28.183 1.00 94.81 95 LEU A C 1
ATOM 777 O O . LEU A 1 95 ? -3.707 4.029 27.612 1.00 94.81 95 LEU A O 1
A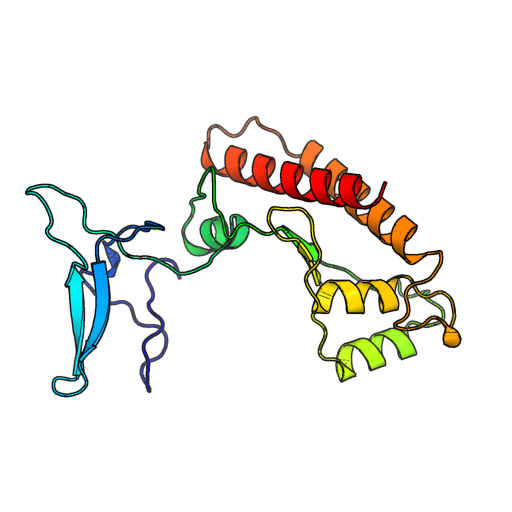TOM 781 N N . LEU A 1 96 ? -4.803 5.944 27.993 1.00 94.94 96 LEU A N 1
ATOM 782 C CA . LEU A 1 96 ? -4.030 6.741 27.036 1.00 94.94 96 LEU A CA 1
ATOM 783 C C . LEU A 1 96 ? -2.514 6.568 27.208 1.00 94.94 96 LEU A C 1
ATOM 785 O O . LEU A 1 96 ? -1.822 6.293 26.227 1.00 94.94 96 LEU A O 1
ATOM 789 N N . GLU A 1 97 ? -2.008 6.704 28.437 1.00 94.88 97 GLU A N 1
ATOM 790 C CA . GLU A 1 97 ? -0.574 6.591 28.737 1.00 94.88 97 GLU A CA 1
ATOM 791 C C . GLU A 1 97 ? -0.041 5.188 28.413 1.00 94.88 97 GLU A C 1
ATOM 793 O O . GLU A 1 97 ? 0.940 5.061 27.677 1.00 94.88 97 GLU A O 1
ATOM 798 N N . ASP A 1 98 ? -0.740 4.139 28.857 1.00 95.25 98 ASP A N 1
ATOM 799 C CA . ASP A 1 98 ? -0.368 2.742 28.600 1.00 95.25 98 ASP A CA 1
ATOM 800 C C . ASP A 1 98 ? -0.382 2.408 27.100 1.00 95.25 98 ASP A C 1
ATOM 802 O O . ASP A 1 98 ? 0.531 1.760 26.579 1.00 95.25 98 ASP A O 1
ATOM 806 N N . LYS A 1 99 ? -1.411 2.869 26.371 1.00 96.00 99 LYS A N 1
ATOM 807 C CA . LYS A 1 99 ? -1.532 2.664 24.921 1.00 96.00 99 LYS A CA 1
ATOM 808 C C . LYS A 1 99 ? -0.404 3.372 24.177 1.00 96.00 99 LYS A C 1
ATOM 810 O O . LYS A 1 99 ? 0.202 2.763 23.296 1.00 96.00 99 LYS A O 1
ATOM 815 N N . LEU A 1 100 ? -0.101 4.626 24.521 1.00 95.81 100 LEU A N 1
ATOM 816 C CA . LEU A 1 100 ? 0.984 5.393 23.898 1.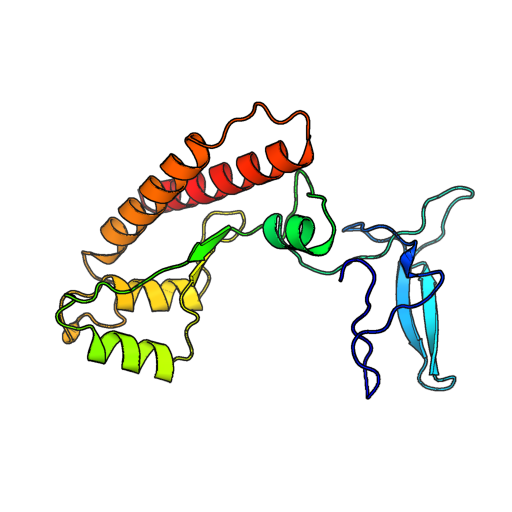00 95.81 100 LEU A CA 1
ATOM 817 C C . LEU A 1 100 ? 2.349 4.757 24.155 1.00 95.81 100 LEU A C 1
ATOM 819 O O . LEU A 1 100 ? 3.116 4.574 23.206 1.00 95.81 100 LEU A O 1
ATOM 823 N N . GLN A 1 101 ? 2.628 4.383 25.405 1.00 95.56 101 GLN A N 1
ATOM 824 C CA . GLN A 1 101 ? 3.870 3.714 25.772 1.00 95.56 101 GLN A CA 1
ATOM 825 C C . GLN A 1 101 ? 4.039 2.422 24.967 1.00 95.56 101 GLN A C 1
ATOM 827 O O . GLN A 1 101 ? 5.070 2.225 24.324 1.00 95.56 101 GLN A O 1
ATOM 832 N N . LEU A 1 102 ? 3.007 1.578 24.918 1.00 95.88 102 LEU A N 1
ATOM 833 C CA . LEU A 1 102 ? 3.077 0.309 24.201 1.00 95.88 102 LEU A CA 1
ATOM 834 C C . LEU A 1 102 ? 3.227 0.495 22.683 1.00 95.88 102 LEU A C 1
ATOM 836 O O . LEU A 1 102 ? 3.997 -0.225 22.046 1.00 95.88 102 LEU A O 1
ATOM 840 N N . ILE A 1 103 ? 2.525 1.463 22.086 1.00 96.31 103 ILE A N 1
ATOM 841 C CA . ILE A 1 103 ? 2.670 1.805 20.660 1.00 96.31 103 ILE A CA 1
ATOM 842 C C . ILE A 1 103 ? 4.113 2.229 20.357 1.00 96.31 103 ILE A C 1
ATOM 844 O O . ILE A 1 103 ? 4.682 1.780 19.358 1.00 96.31 103 ILE A O 1
ATOM 848 N N . GLN A 1 104 ? 4.720 3.041 21.227 1.00 96.44 104 GLN A N 1
ATOM 849 C CA . GLN A 1 104 ? 6.101 3.498 21.080 1.00 96.44 104 GLN A CA 1
ATOM 850 C C . GLN A 1 104 ? 7.111 2.354 21.248 1.00 96.44 104 GLN A C 1
ATOM 852 O O . GLN A 1 104 ? 8.017 2.216 20.424 1.00 96.44 104 GLN A O 1
ATOM 857 N N . GLU A 1 105 ? 6.949 1.514 22.272 1.00 96.88 105 GLU A N 1
ATOM 858 C CA . GLU A 1 105 ? 7.805 0.347 22.527 1.00 96.88 105 GLU A CA 1
ATOM 859 C C . GLU A 1 105 ? 7.776 -0.645 21.360 1.00 96.88 105 GLU A C 1
ATOM 861 O O . GLU A 1 105 ? 8.821 -1.126 20.913 1.00 96.88 105 GLU A O 1
ATOM 866 N N . LEU A 1 106 ? 6.584 -0.906 20.817 1.00 96.19 106 LEU A N 1
ATOM 867 C CA . LEU A 1 106 ? 6.390 -1.778 19.659 1.00 96.19 106 LEU A CA 1
ATOM 868 C C . LEU A 1 106 ? 6.722 -1.098 18.323 1.00 96.19 106 LEU A C 1
ATOM 870 O O . LEU A 1 106 ? 6.680 -1.766 17.289 1.00 96.19 106 LEU A O 1
ATOM 874 N N . LYS A 1 107 ? 7.054 0.201 18.336 1.00 97.12 107 LYS A N 1
ATOM 875 C CA . LYS A 1 107 ? 7.344 1.027 17.153 1.00 97.12 107 LYS A CA 1
ATOM 876 C C . LYS A 1 107 ? 6.234 0.962 16.099 1.00 97.12 107 LYS A C 1
ATOM 878 O O . LYS A 1 107 ? 6.511 0.965 14.900 1.00 97.12 107 LYS A O 1
ATOM 883 N N . LEU A 1 108 ? 4.980 0.880 16.544 1.00 96.56 108 LEU A N 1
ATOM 884 C CA . LEU A 1 108 ? 3.839 0.803 15.639 1.00 96.56 108 LEU A CA 1
ATOM 885 C C . LEU A 1 108 ? 3.560 2.194 15.054 1.00 96.56 108 LEU A C 1
ATOM 887 O O . LEU A 1 108 ? 3.425 3.159 15.810 1.00 96.56 108 LEU A O 1
ATOM 891 N N . PRO A 1 109 ? 3.458 2.333 13.723 1.00 95.69 109 PRO A N 1
ATOM 892 C CA . PRO A 1 109 ? 3.110 3.611 13.121 1.00 95.69 109 PRO A CA 1
ATOM 893 C C . PRO A 1 109 ? 1.649 3.962 13.456 1.00 95.69 109 PRO A C 1
ATOM 895 O O . PRO A 1 109 ? 0.813 3.061 13.472 1.00 95.69 109 PRO A O 1
ATOM 898 N N . PRO A 1 110 ? 1.290 5.243 13.665 1.00 94.44 110 PRO A N 1
ATOM 899 C CA . PRO A 1 110 ? -0.072 5.666 14.020 1.00 94.44 110 PRO A CA 1
ATOM 900 C C . PRO A 1 110 ? -1.008 5.683 12.796 1.00 94.44 110 PRO A C 1
ATOM 902 O O . PRO A 1 110 ? -1.642 6.685 12.462 1.00 94.44 110 PRO A O 1
ATOM 905 N N . ARG A 1 111 ? -1.055 4.569 12.066 1.00 96.31 111 ARG A N 1
ATOM 906 C CA . ARG A 1 111 ? -1.879 4.380 10.873 1.00 96.31 111 ARG A CA 1
ATOM 907 C C . ARG A 1 111 ? -2.224 2.910 10.687 1.00 96.31 111 ARG A C 1
ATOM 909 O O . ARG A 1 111 ? -1.423 2.038 11.014 1.00 96.31 111 ARG A O 1
ATOM 916 N N . LEU A 1 112 ? -3.387 2.651 10.106 1.00 97.94 112 LEU A N 1
ATOM 917 C CA . LEU A 1 112 ? -3.763 1.335 9.605 1.00 97.94 112 LEU A CA 1
ATOM 918 C C . LEU A 1 112 ? -3.489 1.261 8.110 1.00 97.94 112 LEU A C 1
ATOM 920 O O . LEU A 1 112 ? -3.696 2.233 7.388 1.00 97.94 112 LEU A O 1
ATOM 924 N N . THR A 1 113 ? -3.061 0.099 7.642 1.00 98.12 113 THR A N 1
ATOM 925 C CA . THR A 1 113 ? -2.829 -0.167 6.226 1.00 98.12 113 THR A CA 1
ATOM 926 C C . THR A 1 113 ? -3.573 -1.427 5.814 1.00 98.12 113 THR A C 1
ATOM 928 O O . THR A 1 113 ? -3.381 -2.493 6.408 1.00 98.12 113 THR A O 1
ATOM 931 N N . LEU A 1 114 ? -4.411 -1.280 4.789 1.00 98.44 114 LEU A N 1
ATOM 932 C CA . LEU A 1 114 ? -5.210 -2.337 4.176 1.00 98.44 114 LEU A CA 1
ATOM 933 C C . LEU A 1 114 ? -4.639 -2.685 2.802 1.00 98.44 114 LEU A C 1
ATOM 935 O O . LEU A 1 114 ? -4.302 -1.780 2.038 1.00 98.44 114 LEU A O 1
ATOM 939 N N . ASP A 1 115 ? -4.549 -3.974 2.487 1.00 97.75 115 ASP A N 1
ATOM 940 C CA . ASP A 1 115 ? -4.208 -4.451 1.144 1.00 97.75 115 ASP A CA 1
ATOM 941 C C . ASP A 1 115 ? -5.407 -4.372 0.175 1.00 97.75 115 ASP A C 1
ATOM 943 O O . ASP A 1 115 ? -6.524 -4.016 0.554 1.00 97.75 115 ASP A O 1
ATOM 947 N N . ILE A 1 116 ? -5.200 -4.760 -1.086 1.00 97.12 116 ILE A N 1
ATOM 948 C CA . ILE A 1 116 ? -6.247 -4.762 -2.124 1.00 97.12 116 ILE A CA 1
ATOM 949 C C . ILE A 1 116 ? -7.468 -5.652 -1.801 1.00 97.12 116 ILE A C 1
ATOM 951 O O . ILE A 1 116 ? -8.531 -5.530 -2.426 1.00 97.12 116 ILE A O 1
ATOM 955 N N . ASN A 1 117 ? -7.328 -6.575 -0.849 1.00 97.62 117 ASN A N 1
ATOM 956 C CA . ASN A 1 117 ? -8.378 -7.483 -0.397 1.00 97.62 117 ASN A CA 1
ATOM 957 C C . ASN A 1 117 ? -9.070 -6.988 0.879 1.00 97.62 117 ASN A C 1
ATOM 959 O O . ASN A 1 117 ? -9.975 -7.658 1.370 1.00 97.62 117 ASN A O 1
ATOM 963 N N . GLY A 1 118 ? -8.690 -5.816 1.392 1.00 97.75 118 GLY A N 1
ATOM 964 C CA . GLY A 1 118 ? -9.236 -5.270 2.628 1.00 97.75 118 GLY A CA 1
ATOM 965 C C . GLY A 1 118 ? -8.698 -5.963 3.879 1.00 97.75 118 GLY A C 1
ATOM 966 O O . GLY A 1 118 ? -9.354 -5.922 4.919 1.00 97.75 118 GLY A O 1
ATOM 967 N N . HIS A 1 119 ? -7.537 -6.621 3.808 1.00 98.06 119 HIS A N 1
ATOM 968 C CA . HIS A 1 119 ? -6.885 -7.191 4.983 1.00 98.06 119 HIS A CA 1
ATOM 969 C C . HIS A 1 119 ? -5.902 -6.201 5.595 1.00 98.06 119 HIS A C 1
ATOM 971 O O . HIS A 1 119 ? -5.086 -5.590 4.903 1.00 98.06 119 HIS A O 1
ATOM 977 N N . LEU A 1 120 ? -5.948 -6.082 6.919 1.00 97.94 120 LEU A N 1
ATOM 978 C CA . LEU A 1 120 ? -4.953 -5.336 7.678 1.00 97.94 120 LEU A CA 1
ATOM 979 C C . LEU A 1 120 ? -3.606 -6.062 7.631 1.00 97.94 120 LEU A C 1
ATOM 981 O O . LEU A 1 120 ? -3.543 -7.284 7.785 1.00 97.94 120 LEU A O 1
ATOM 985 N N . ASN A 1 121 ? -2.514 -5.308 7.507 1.00 96.62 121 ASN A N 1
ATOM 986 C CA . ASN A 1 121 ? -1.181 -5.871 7.715 1.00 96.62 121 ASN A CA 1
ATOM 987 C C . ASN A 1 121 ? -0.943 -6.227 9.205 1.00 96.62 121 ASN A C 1
ATOM 989 O O . ASN A 1 121 ? -1.745 -5.914 10.091 1.00 96.62 121 ASN A O 1
ATOM 993 N N . ASN A 1 122 ? 0.173 -6.893 9.507 1.00 96.31 122 ASN A N 1
ATOM 994 C CA . ASN A 1 122 ? 0.467 -7.367 10.866 1.00 96.31 122 ASN A CA 1
ATOM 995 C C . ASN A 1 122 ? 0.574 -6.236 11.903 1.00 96.31 122 ASN A C 1
ATOM 997 O O . ASN A 1 122 ? 0.089 -6.384 13.025 1.00 96.31 122 ASN A O 1
ATOM 1001 N N . GLU A 1 123 ? 1.197 -5.115 11.537 1.00 97.00 123 GLU A N 1
ATOM 1002 C CA . GLU A 1 123 ? 1.355 -3.951 12.417 1.00 97.00 123 GLU A CA 1
ATOM 1003 C C . GLU A 1 123 ? -0.001 -3.319 12.733 1.00 97.00 123 GLU A C 1
ATOM 1005 O O . GLU A 1 123 ? -0.312 -3.063 13.894 1.00 97.00 123 GLU A O 1
ATOM 1010 N N . SER A 1 124 ? -0.851 -3.172 11.717 1.00 97.50 124 SER A N 1
ATOM 1011 C CA . SER A 1 124 ? -2.192 -2.605 11.841 1.00 97.50 124 SER A CA 1
ATOM 1012 C C . SER A 1 124 ? -3.101 -3.498 12.684 1.00 97.50 124 SER A C 1
ATOM 1014 O O . SER A 1 124 ? -3.801 -2.999 13.557 1.00 97.50 124 SER A O 1
ATOM 1016 N N . ASN A 1 125 ? -3.041 -4.824 12.507 1.00 96.06 125 ASN A N 1
ATOM 1017 C CA . ASN A 1 125 ? -3.777 -5.762 13.364 1.00 96.06 125 ASN A CA 1
ATOM 1018 C C . ASN A 1 125 ? -3.369 -5.641 14.841 1.00 96.06 125 ASN A C 1
ATOM 1020 O O . ASN A 1 125 ? -4.218 -5.739 15.724 1.00 96.06 125 ASN A O 1
ATOM 1024 N N . ARG A 1 126 ? -2.079 -5.436 15.137 1.00 96.12 126 ARG A N 1
ATOM 1025 C CA . ARG A 1 126 ? -1.615 -5.207 16.518 1.00 96.12 126 ARG A CA 1
ATOM 1026 C C . ARG A 1 126 ? -2.088 -3.861 17.045 1.00 96.12 126 ARG A C 1
ATOM 1028 O O . ARG A 1 126 ? -2.604 -3.798 18.156 1.00 96.12 126 ARG A O 1
ATOM 1035 N N . LEU A 1 127 ? -1.962 -2.812 16.237 1.00 97.06 127 LEU A N 1
ATOM 1036 C CA . LEU A 1 127 ? -2.374 -1.470 16.619 1.00 97.06 127 LEU A CA 1
ATOM 1037 C C . LEU A 1 127 ? -3.861 -1.426 16.977 1.00 97.06 127 LEU A C 1
ATOM 1039 O O . LEU A 1 127 ? -4.216 -0.908 18.027 1.00 97.06 127 LEU A O 1
ATOM 1043 N N . VAL A 1 128 ? -4.727 -2.050 16.180 1.00 96.44 128 VAL A N 1
ATOM 1044 C CA . VAL A 1 128 ? -6.175 -2.074 16.442 1.00 96.44 128 VAL A CA 1
ATOM 1045 C C . VAL A 1 128 ? -6.503 -2.762 17.767 1.00 96.44 128 VAL A C 1
ATOM 1047 O O . VAL A 1 128 ? -7.364 -2.275 18.490 1.00 96.44 128 VAL A O 1
ATOM 1050 N N . LYS A 1 129 ? -5.791 -3.836 18.139 1.00 95.94 129 LYS A N 1
ATOM 1051 C CA . LYS A 1 129 ? -5.969 -4.496 19.449 1.00 95.94 129 LYS A CA 1
ATOM 1052 C C . LYS A 1 129 ? -5.647 -3.565 20.615 1.00 95.94 129 LYS A C 1
ATOM 1054 O O . LYS A 1 129 ? -6.259 -3.669 21.671 1.00 95.94 129 LYS A O 1
ATOM 1059 N N . ILE A 1 130 ? -4.673 -2.676 20.437 1.00 96.25 130 ILE A N 1
ATOM 1060 C CA . ILE A 1 130 ? -4.320 -1.663 21.435 1.00 96.25 130 ILE A CA 1
ATOM 1061 C C . ILE A 1 130 ? -5.382 -0.561 21.444 1.00 96.25 130 ILE A C 1
ATOM 1063 O O . ILE A 1 130 ? -5.895 -0.222 22.505 1.00 96.25 130 ILE A O 1
ATOM 1067 N N . LEU A 1 131 ? -5.759 -0.043 20.273 1.00 95.00 131 LEU A N 1
ATOM 1068 C CA . LEU A 1 131 ? -6.730 1.046 20.144 1.00 95.00 131 LEU A CA 1
ATOM 1069 C C . LEU A 1 131 ? -8.113 0.658 20.684 1.00 95.00 131 LEU A C 1
ATOM 1071 O O . LEU A 1 131 ? -8.723 1.454 21.396 1.00 95.00 131 LEU A O 1
ATOM 1075 N N . SER A 1 132 ? -8.584 -0.563 20.412 1.00 94.44 132 SER A N 1
ATOM 1076 C CA . SER A 1 132 ? -9.919 -1.020 20.814 1.00 94.44 132 SER A CA 1
ATOM 1077 C C . SER A 1 132 ? -10.028 -1.418 22.290 1.00 94.44 132 SER A C 1
ATOM 1079 O O . SER A 1 132 ? -11.142 -1.553 22.795 1.00 94.44 132 SER A O 1
ATOM 1081 N N . ALA A 1 133 ? -8.906 -1.630 22.985 1.00 94.81 133 ALA A N 1
ATOM 1082 C CA . ALA A 1 133 ? -8.900 -2.093 24.370 1.00 94.81 133 ALA A CA 1
ATOM 1083 C C . ALA A 1 133 ? -9.577 -1.091 25.319 1.00 94.81 133 ALA A C 1
ATOM 1085 O O . ALA A 1 133 ? -9.336 0.114 25.234 1.00 94.81 133 ALA A O 1
ATOM 1086 N N . GLN A 1 134 ? -10.395 -1.616 26.234 1.00 92.31 134 GLN A N 1
ATOM 1087 C CA . GLN A 1 134 ? -11.094 -0.840 27.271 1.00 92.31 134 GLN A CA 1
ATOM 1088 C C . GLN A 1 134 ? -10.513 -1.079 28.670 1.00 92.31 134 GLN A C 1
ATOM 1090 O O . GLN A 1 134 ? -10.813 -0.340 29.599 1.00 92.31 134 GLN A O 1
ATOM 1095 N N . THR A 1 135 ? -9.682 -2.113 28.838 1.00 92.69 135 THR A N 1
ATOM 1096 C CA . THR A 1 135 ? -8.999 -2.416 30.104 1.00 92.69 135 THR A CA 1
ATOM 1097 C C . THR A 1 135 ? -7.553 -2.837 29.853 1.00 92.69 135 THR A C 1
ATOM 1099 O O . THR A 1 135 ? -7.214 -3.291 28.756 1.00 92.69 135 THR A O 1
ATOM 1102 N N . TYR A 1 136 ? -6.705 -2.745 30.878 1.00 89.75 136 TYR A N 1
ATOM 1103 C CA . TYR A 1 136 ? -5.309 -3.171 30.786 1.00 89.75 136 TYR A CA 1
ATOM 1104 C C . TYR A 1 136 ? -5.179 -4.664 30.430 1.00 89.75 136 TYR A C 1
ATOM 1106 O O . TYR A 1 136 ? -4.330 -5.051 29.635 1.00 89.75 136 TYR A O 1
ATOM 1114 N N . GLU A 1 137 ? -6.066 -5.533 30.922 1.00 90.00 137 GLU A N 1
ATOM 1115 C CA . GLU A 1 137 ? -6.020 -6.981 30.656 1.00 90.00 137 GLU A CA 1
ATOM 1116 C C . GLU A 1 137 ? -6.280 -7.335 29.187 1.00 90.00 137 GLU A C 1
ATOM 1118 O O . GLU A 1 137 ? -5.823 -8.383 28.701 1.00 90.00 137 GLU A O 1
ATOM 1123 N N . THR A 1 138 ? -7.037 -6.475 28.501 1.00 91.50 138 THR A N 1
ATOM 1124 C CA . THR A 1 138 ? -7.405 -6.617 27.088 1.00 91.50 138 THR A CA 1
ATOM 1125 C C . THR A 1 138 ? -6.447 -5.887 26.151 1.00 91.50 138 THR A C 1
ATOM 1127 O O . THR A 1 138 ? -6.563 -6.055 24.934 1.00 91.50 138 THR A O 1
ATOM 1130 N N . ILE A 1 139 ? -5.475 -5.134 26.687 1.00 89.06 139 ILE A N 1
ATOM 1131 C CA . ILE A 1 139 ? -4.496 -4.413 25.877 1.00 89.06 139 ILE A CA 1
ATOM 1132 C C . ILE A 1 139 ? -3.712 -5.400 25.006 1.00 89.06 139 ILE A C 1
ATOM 1134 O O . ILE A 1 139 ? -3.274 -6.461 25.459 1.00 89.06 139 ILE A O 1
ATOM 1138 N N . ASN A 1 140 ? -3.574 -5.067 23.721 1.00 90.06 140 ASN A N 1
ATOM 1139 C CA . ASN A 1 140 ? -2.874 -5.894 22.733 1.00 90.06 140 ASN A CA 1
ATOM 1140 C C . ASN A 1 140 ? -3.474 -7.307 22.530 1.00 90.06 140 ASN A C 1
ATOM 1142 O O . ASN A 1 140 ? -2.810 -8.217 22.025 1.00 90.06 140 ASN A O 1
ATOM 1146 N N . LYS A 1 141 ? -4.749 -7.504 22.882 1.00 91.69 141 LYS A N 1
ATOM 1147 C CA . LYS A 1 141 ? -5.514 -8.721 22.586 1.00 91.69 141 LYS A CA 1
ATOM 1148 C C . LYS A 1 141 ? -6.746 -8.380 21.765 1.00 91.69 141 LYS A C 1
ATOM 1150 O O . LYS A 1 141 ? -7.294 -7.287 21.856 1.00 91.69 141 LYS A O 1
ATOM 1155 N N . GLU A 1 142 ? -7.186 -9.340 20.960 1.00 90.38 142 GLU A N 1
ATOM 1156 C CA . GLU A 1 142 ? -8.510 -9.238 20.357 1.00 90.38 142 GLU A CA 1
ATOM 1157 C C . GLU A 1 142 ? -9.562 -9.362 21.464 1.00 90.38 142 GLU A C 1
ATOM 1159 O O . GLU A 1 142 ? -9.465 -10.228 22.335 1.00 90.38 142 GLU A O 1
ATOM 1164 N N . ASN A 1 143 ? -10.523 -8.447 21.457 1.00 90.94 143 ASN A N 1
ATOM 1165 C CA . ASN A 1 143 ? -11.570 -8.315 22.460 1.00 90.94 143 ASN A CA 1
ATOM 1166 C C . ASN A 1 143 ? -12.901 -8.002 21.760 1.00 90.94 143 ASN A C 1
ATOM 1168 O O . ASN A 1 143 ? -12.938 -7.783 20.548 1.00 90.94 143 ASN A O 1
ATOM 1172 N N . GLU A 1 144 ? -13.997 -7.965 22.513 1.00 93.00 144 GLU A N 1
ATOM 1173 C CA . GLU A 1 144 ? -15.335 -7.713 21.958 1.00 93.00 144 GLU A CA 1
ATOM 1174 C C . GLU A 1 144 ? -15.464 -6.359 21.231 1.00 93.00 144 GLU A C 1
ATOM 1176 O O . GLU A 1 144 ? -16.279 -6.233 20.320 1.00 93.00 144 GLU A O 1
ATOM 1181 N N . TYR A 1 145 ? -14.612 -5.378 21.555 1.00 93.81 145 TYR A N 1
ATOM 1182 C CA . TYR A 1 145 ? -14.580 -4.053 20.927 1.00 93.81 145 TYR A CA 1
ATOM 1183 C C . TYR A 1 145 ? -13.735 -4.006 19.648 1.00 93.81 145 TYR A C 1
ATOM 1185 O O . TYR A 1 145 ? -13.841 -3.041 18.894 1.00 93.81 145 TYR A O 1
ATOM 1193 N N . TYR A 1 146 ? -12.933 -5.037 19.355 1.00 94.44 146 TYR A N 1
ATOM 1194 C CA . TYR A 1 146 ? -12.046 -5.077 18.186 1.00 94.44 146 TYR A CA 1
ATOM 1195 C C . TYR A 1 146 ? -12.810 -4.906 16.865 1.00 94.44 146 TYR A C 1
ATOM 1197 O O . TYR A 1 146 ? -12.517 -4.004 16.078 1.00 94.44 146 TYR A O 1
ATOM 1205 N N . LYS A 1 147 ? -13.830 -5.742 16.631 1.00 95.81 147 LYS A N 1
ATOM 1206 C CA . LYS A 1 147 ? -14.633 -5.678 15.400 1.00 95.81 147 LYS A CA 1
ATOM 1207 C C . LYS A 1 147 ? -15.499 -4.411 15.323 1.00 95.81 147 LYS A C 1
ATOM 1209 O O . LYS A 1 147 ? -15.446 -3.756 14.281 1.00 95.81 147 LYS A O 1
ATOM 1214 N N . PRO A 1 148 ? -16.255 -4.013 16.371 1.00 96.44 148 PRO A N 1
ATOM 1215 C CA . PRO A 1 148 ? -17.015 -2.762 16.354 1.00 96.44 148 PRO A CA 1
ATOM 1216 C C . PRO A 1 148 ? -16.153 -1.526 16.082 1.00 96.44 148 PRO A C 1
ATOM 1218 O O . PRO A 1 148 ? -16.565 -0.665 15.307 1.00 96.44 148 PRO A O 1
ATOM 1221 N N . TYR A 1 149 ? -14.947 -1.458 16.660 1.00 95.12 149 TYR A N 1
ATOM 1222 C CA . TYR A 1 149 ? -14.005 -0.362 16.424 1.00 95.12 149 TYR A CA 1
ATOM 1223 C C . TYR A 1 149 ? -13.637 -0.244 14.940 1.00 95.12 149 TYR A C 1
ATOM 1225 O O . TYR A 1 149 ? -13.763 0.833 14.354 1.00 95.12 149 TYR A O 1
ATOM 1233 N N . LEU A 1 150 ? -13.244 -1.360 14.312 1.00 96.88 150 LEU A N 1
ATOM 1234 C CA . LEU A 1 150 ? -12.901 -1.388 12.888 1.00 96.88 150 LEU A CA 1
ATOM 1235 C C . LEU A 1 150 ? -14.087 -1.042 11.994 1.00 96.88 150 LEU A C 1
ATOM 1237 O O . LEU A 1 150 ? -13.941 -0.234 11.082 1.00 96.88 150 LEU A O 1
ATOM 1241 N N . LEU A 1 151 ? -15.261 -1.618 12.263 1.00 97.69 151 LEU A N 1
ATOM 1242 C CA . LEU A 1 151 ? -16.465 -1.319 11.494 1.00 97.69 151 LEU A CA 1
ATOM 1243 C C . LEU A 1 151 ? -16.814 0.167 11.574 1.00 97.69 151 LEU A C 1
ATOM 1245 O O . LEU A 1 151 ? -17.118 0.762 10.543 1.00 97.69 151 LEU A O 1
ATOM 1249 N N . ASN A 1 152 ? -16.751 0.779 12.757 1.00 96.19 152 ASN A N 1
ATOM 1250 C CA . ASN A 1 152 ? -17.016 2.208 12.900 1.00 96.19 152 ASN A CA 1
ATOM 1251 C C . ASN A 1 152 ? -16.018 3.045 12.085 1.00 96.19 152 ASN A C 1
ATOM 1253 O O . ASN A 1 152 ? -16.429 3.867 11.268 1.00 96.19 152 ASN A O 1
ATOM 1257 N N . LEU A 1 153 ? -14.719 2.773 12.242 1.00 96.31 153 LEU A N 1
ATOM 1258 C CA . LEU A 1 153 ? -13.653 3.486 11.537 1.00 96.31 153 LEU A CA 1
ATOM 1259 C C . LEU A 1 153 ? -13.776 3.359 10.010 1.00 96.31 153 LEU A C 1
ATOM 1261 O O . LEU A 1 153 ? -13.689 4.354 9.288 1.00 96.31 153 LEU A O 1
ATOM 1265 N N . PHE A 1 154 ? -13.996 2.144 9.504 1.00 97.88 154 PHE A N 1
ATOM 1266 C CA . PHE A 1 154 ? -14.098 1.890 8.068 1.00 97.88 154 PHE A CA 1
ATOM 1267 C C . PHE A 1 154 ? -15.364 2.499 7.465 1.00 97.88 154 PHE A C 1
ATOM 1269 O O . PHE A 1 154 ? -15.290 3.084 6.387 1.00 97.88 154 PHE A O 1
ATOM 1276 N N . ASN A 1 155 ? -16.506 2.428 8.156 1.00 97.69 155 ASN A N 1
ATOM 1277 C CA . ASN A 1 155 ? -17.735 3.073 7.689 1.00 97.69 155 ASN A CA 1
ATOM 1278 C C . ASN A 1 155 ? -17.607 4.602 7.682 1.00 97.69 155 ASN A C 1
ATOM 1280 O O . ASN A 1 155 ? -18.030 5.241 6.720 1.00 97.69 155 ASN A O 1
ATOM 1284 N N . GLU A 1 156 ? -16.997 5.203 8.709 1.00 96.31 156 GLU A N 1
ATOM 1285 C CA . GLU A 1 156 ? -16.746 6.648 8.737 1.00 96.31 156 GLU A CA 1
ATOM 1286 C C . GLU A 1 156 ? -15.868 7.079 7.556 1.00 96.31 156 GLU A C 1
ATOM 1288 O O . GLU A 1 156 ? -16.180 8.048 6.858 1.00 96.31 156 GLU A O 1
ATOM 1293 N N . TYR A 1 157 ? -14.791 6.339 7.294 1.00 96.38 157 TYR A N 1
ATOM 1294 C CA . TYR A 1 157 ? -13.904 6.631 6.176 1.00 96.38 157 TYR A CA 1
ATOM 1295 C C . TYR A 1 157 ? -14.588 6.431 4.816 1.00 96.38 157 TYR A C 1
ATOM 1297 O O . TYR A 1 157 ? -14.478 7.295 3.946 1.00 96.38 157 TYR A O 1
ATOM 1305 N N . LEU A 1 158 ? -15.358 5.352 4.640 1.00 96.56 158 LEU A N 1
ATOM 1306 C CA . LEU A 1 158 ? -16.136 5.113 3.421 1.00 96.56 158 LEU A CA 1
ATOM 1307 C C . LEU A 1 158 ? -17.147 6.237 3.167 1.00 96.56 158 LEU A C 1
ATOM 1309 O O . LEU A 1 158 ? -17.288 6.694 2.034 1.00 96.56 158 LEU A O 1
ATOM 1313 N N . ASN A 1 159 ? -17.809 6.726 4.216 1.00 96.06 159 ASN A N 1
ATOM 1314 C CA . ASN A 1 159 ? -18.715 7.865 4.113 1.00 96.06 159 ASN A CA 1
ATOM 1315 C C . ASN A 1 159 ? -17.980 9.119 3.628 1.00 96.06 159 ASN A C 1
ATOM 1317 O O . ASN A 1 159 ? -18.460 9.769 2.702 1.00 96.06 159 ASN A O 1
ATOM 1321 N N . LYS A 1 160 ? -16.791 9.419 4.171 1.00 94.38 160 LYS A N 1
ATOM 1322 C CA . LYS A 1 160 ? -15.958 10.537 3.691 1.00 94.38 160 LYS A CA 1
ATOM 1323 C C . LYS A 1 160 ? -15.596 10.378 2.212 1.00 94.38 160 LYS A C 1
ATOM 1325 O O . LYS A 1 160 ? -15.759 11.327 1.453 1.00 94.38 160 LYS A O 1
ATOM 1330 N N . LEU A 1 161 ? -15.186 9.181 1.782 1.00 93.06 161 LEU A N 1
ATOM 1331 C CA . LEU A 1 161 ? -14.894 8.900 0.370 1.00 93.06 161 LEU A CA 1
ATOM 1332 C C . LEU A 1 161 ? -16.122 9.075 -0.534 1.00 93.06 161 LEU A C 1
ATOM 1334 O O . LEU A 1 161 ? -15.995 9.528 -1.669 1.00 93.06 161 LEU A O 1
ATOM 1338 N N . ASN A 1 162 ? -17.312 8.707 -0.060 1.00 92.12 162 ASN A N 1
ATOM 1339 C CA . ASN A 1 162 ? -18.559 8.869 -0.809 1.00 92.12 162 ASN A CA 1
ATOM 1340 C C . ASN A 1 162 ? -18.997 10.333 -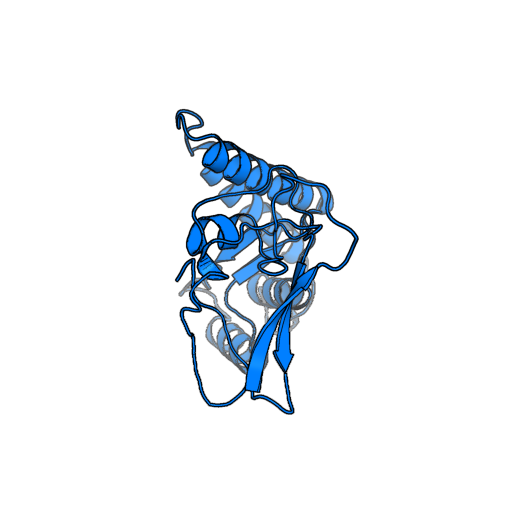0.938 1.00 92.12 162 ASN A C 1
ATOM 1342 O O . ASN A 1 162 ? -19.745 10.653 -1.856 1.00 92.12 162 ASN A O 1
ATOM 1346 N N . MET A 1 163 ? -18.521 11.216 -0.056 1.00 91.00 163 MET A N 1
ATOM 1347 C CA . MET A 1 163 ? -18.743 12.660 -0.162 1.00 91.00 163 MET A CA 1
ATOM 1348 C C . MET A 1 163 ? -17.788 13.348 -1.147 1.00 91.00 163 MET A C 1
ATOM 1350 O O . MET A 1 163 ? -18.051 14.482 -1.543 1.00 91.00 163 MET A O 1
ATOM 1354 N N . CYS A 1 164 ? -16.694 12.696 -1.554 1.00 87.00 164 CYS A N 1
ATOM 1355 C CA . CYS A 1 164 ? -15.825 13.209 -2.610 1.00 87.00 164 CYS A CA 1
ATOM 1356 C C . CYS A 1 164 ? -16.556 13.139 -3.962 1.00 87.00 164 CYS A C 1
ATOM 1358 O O . CYS A 1 164 ? -17.024 12.070 -4.359 1.00 87.00 164 CYS A O 1
ATOM 1360 N N . SER A 1 165 ? -16.664 14.274 -4.658 1.00 68.19 165 SER A N 1
ATOM 1361 C CA . SER A 1 165 ? -17.349 14.374 -5.950 1.00 68.19 165 SER A CA 1
ATOM 1362 C C . SER A 1 165 ? -16.621 13.595 -7.044 1.00 68.19 165 SER A C 1
ATOM 1364 O O . SER A 1 165 ? -15.424 13.778 -7.240 1.00 68.19 165 SER A O 1
ATOM 1366 N N . ASP A 1 166 ? -17.366 12.832 -7.845 1.00 64.50 166 ASP A N 1
ATOM 1367 C CA . ASP A 1 166 ? -16.858 12.225 -9.086 1.00 64.50 166 ASP A CA 1
ATOM 1368 C C . ASP A 1 166 ? -16.809 13.233 -10.263 1.00 64.50 166 ASP A C 1
ATOM 1370 O O . ASP A 1 166 ? -16.614 12.842 -11.418 1.00 64.50 166 ASP A O 1
ATOM 1374 N N . ASP A 1 167 ? -17.010 14.528 -9.994 1.00 60.16 167 ASP A N 1
ATOM 1375 C CA . ASP A 1 167 ? -17.118 15.589 -11.010 1.00 60.16 167 ASP A CA 1
ATOM 1376 C C . ASP A 1 167 ? -15.755 16.031 -11.577 1.00 60.16 167 ASP A C 1
ATOM 1378 O O . ASP A 1 167 ? -15.674 16.853 -12.488 1.00 60.16 167 ASP A O 1
ATOM 1382 N N . ASP A 1 168 ? -14.659 15.435 -11.097 1.00 60.09 168 ASP A N 1
ATOM 1383 C CA . ASP A 1 168 ? -13.345 15.677 -11.676 1.00 60.09 168 ASP A CA 1
ATOM 1384 C C . ASP A 1 168 ? -13.249 15.052 -13.079 1.00 60.09 168 ASP A C 1
ATOM 1386 O O . ASP A 1 168 ? -13.420 13.843 -13.301 1.00 60.09 168 ASP A O 1
ATOM 1390 N N . ASN A 1 169 ? -12.929 15.900 -14.061 1.00 63.22 169 ASN A N 1
ATOM 1391 C CA . ASN A 1 169 ? -12.624 15.512 -15.444 1.00 63.22 169 ASN A CA 1
ATOM 1392 C C . ASN A 1 169 ? -11.353 14.642 -15.550 1.00 63.22 169 ASN A C 1
ATOM 1394 O O . ASN A 1 169 ? -11.016 14.141 -16.624 1.00 63.22 169 ASN A O 1
ATOM 1398 N N . GLU A 1 170 ? -10.657 14.425 -14.434 1.00 78.69 170 GLU A N 1
ATOM 1399 C CA . GLU A 1 170 ? -9.392 13.716 -14.362 1.00 78.69 170 GLU A CA 1
ATOM 1400 C C . GLU A 1 170 ? -9.591 12.238 -14.008 1.00 78.69 170 GLU A C 1
ATOM 1402 O O . GLU A 1 170 ? -9.887 11.831 -12.883 1.00 78.69 170 GLU A O 1
ATOM 1407 N N . LYS A 1 171 ? -9.386 11.393 -15.020 1.00 84.56 171 LYS A N 1
ATOM 1408 C CA . LYS A 1 171 ? -9.561 9.936 -14.967 1.00 84.56 171 LYS A CA 1
ATOM 1409 C C . LYS A 1 171 ? -8.788 9.256 -13.822 1.00 84.56 171 LYS A C 1
ATOM 1411 O O . LYS A 1 171 ? -9.247 8.242 -13.302 1.00 84.56 171 LYS A O 1
ATOM 1416 N N . PHE A 1 172 ? -7.638 9.799 -13.418 1.00 84.94 172 PHE A N 1
ATOM 1417 C CA . PHE A 1 172 ? -6.801 9.207 -12.371 1.00 84.94 172 PHE A CA 1
ATOM 1418 C C . PHE A 1 172 ? -7.376 9.392 -10.957 1.00 84.94 172 PHE A C 1
ATOM 1420 O O . PHE A 1 172 ? -7.224 8.483 -10.138 1.00 84.94 172 PHE A O 1
ATOM 1427 N N . ILE A 1 173 ? -8.083 10.501 -10.689 1.00 88.12 173 ILE A N 1
ATOM 1428 C CA . ILE A 1 173 ? -8.777 10.747 -9.411 1.00 88.12 173 ILE A CA 1
ATOM 1429 C C . ILE A 1 173 ? -9.924 9.752 -9.259 1.00 88.12 173 ILE A C 1
ATOM 1431 O O . ILE A 1 173 ? -10.069 9.120 -8.215 1.00 88.12 173 ILE A O 1
ATOM 1435 N N . LYS A 1 174 ? -10.680 9.524 -10.339 1.00 88.19 174 LYS A N 1
ATOM 1436 C CA . LYS A 1 174 ? -11.751 8.517 -10.374 1.00 88.19 174 LYS A CA 1
ATOM 1437 C C . LYS A 1 174 ? -11.234 7.122 -10.045 1.00 88.19 174 LYS A C 1
ATOM 1439 O O . LYS A 1 174 ? -11.838 6.425 -9.237 1.00 88.19 174 LYS A O 1
ATOM 1444 N N . TYR A 1 175 ? -10.105 6.721 -10.630 1.00 88.75 175 TYR A N 1
ATOM 1445 C CA . TYR A 1 175 ? -9.495 5.427 -10.319 1.00 88.75 175 TYR A CA 1
ATOM 1446 C C . TYR A 1 175 ? -8.997 5.332 -8.883 1.00 88.75 175 TYR A C 1
ATOM 1448 O O . TYR A 1 175 ? -9.218 4.301 -8.252 1.00 88.75 175 TYR A O 1
ATOM 1456 N N . TYR A 1 176 ? -8.395 6.401 -8.360 1.00 93.31 176 TYR A N 1
ATOM 1457 C CA . TYR A 1 176 ? -7.988 6.465 -6.962 1.00 93.31 176 TYR A CA 1
ATOM 1458 C C . TYR A 1 176 ? -9.186 6.301 -6.020 1.00 93.31 176 TYR A C 1
ATOM 1460 O O . TYR A 1 176 ? -9.228 5.368 -5.226 1.00 93.31 176 TYR A O 1
ATOM 1468 N N . LEU A 1 177 ? -10.202 7.161 -6.138 1.00 93.19 177 LEU A N 1
ATOM 1469 C CA . LEU A 1 177 ? -11.373 7.124 -5.259 1.00 93.19 177 LEU A CA 1
ATOM 1470 C C . LEU A 1 177 ? -12.112 5.787 -5.362 1.00 93.19 177 LEU A C 1
ATOM 1472 O O . LEU A 1 177 ? -12.516 5.232 -4.341 1.00 93.19 177 LEU A O 1
ATOM 1476 N N . TYR A 1 178 ? -12.257 5.246 -6.574 1.00 92.50 178 TYR A N 1
ATOM 1477 C CA . TYR A 1 178 ? -12.865 3.937 -6.783 1.00 92.50 178 TYR A CA 1
ATOM 1478 C C . TYR A 1 178 ? -12.097 2.822 -6.065 1.00 92.50 178 TYR A C 1
ATOM 1480 O O . TYR A 1 178 ? -12.712 2.024 -5.354 1.00 92.50 178 TYR A O 1
ATOM 1488 N N . SER A 1 179 ? -10.768 2.764 -6.211 1.00 94.12 179 SER A N 1
ATOM 1489 C CA . SER A 1 179 ? -9.976 1.702 -5.587 1.00 94.12 179 SER A CA 1
ATOM 1490 C C . SER A 1 179 ? -9.980 1.806 -4.060 1.00 94.12 179 SER A C 1
ATOM 1492 O O . SER A 1 179 ? -10.162 0.790 -3.387 1.00 94.12 179 SER A O 1
ATOM 1494 N N . GLN A 1 180 ? -9.901 3.021 -3.506 1.00 95.88 180 GLN A N 1
ATOM 1495 C CA . GLN A 1 180 ? -9.993 3.260 -2.061 1.00 95.88 180 GLN A CA 1
ATOM 1496 C C . GLN A 1 180 ? -11.358 2.815 -1.503 1.00 95.88 180 GLN A C 1
ATOM 1498 O O . GLN A 1 180 ? -11.409 2.070 -0.521 1.00 95.88 180 GLN A O 1
ATOM 1503 N N . LYS A 1 181 ? -12.468 3.194 -2.163 1.00 96.19 181 LYS A N 1
ATOM 1504 C CA . LYS A 1 181 ? -13.832 2.762 -1.795 1.00 96.19 181 LYS A CA 1
ATOM 1505 C C . LYS A 1 181 ? -13.953 1.236 -1.826 1.00 96.19 181 LYS A C 1
ATOM 1507 O O . LYS A 1 181 ? -14.468 0.643 -0.881 1.00 96.19 181 LYS A O 1
ATOM 1512 N N . LEU A 1 182 ? -13.446 0.597 -2.882 1.00 96.69 182 LEU A N 1
ATOM 1513 C CA . LEU A 1 182 ? -13.508 -0.855 -3.053 1.00 96.69 182 LEU A CA 1
ATOM 1514 C C . LEU A 1 182 ? -12.742 -1.604 -1.954 1.00 96.69 182 LEU A C 1
ATOM 1516 O O . LEU A 1 182 ? -13.259 -2.579 -1.413 1.00 96.69 182 LEU A O 1
ATOM 1520 N N . ILE A 1 183 ? -11.528 -1.162 -1.615 1.00 98.19 183 ILE A N 1
ATOM 1521 C CA . ILE A 1 183 ? -10.714 -1.796 -0.567 1.00 98.19 183 ILE A CA 1
ATOM 1522 C C . ILE A 1 183 ? -11.404 -1.689 0.796 1.00 98.19 183 ILE A C 1
ATOM 1524 O O . ILE A 1 183 ? -11.490 -2.679 1.523 1.00 98.19 183 ILE A O 1
ATOM 1528 N N . ILE A 1 184 ? -11.942 -0.515 1.125 1.00 98.19 184 ILE A N 1
ATOM 1529 C CA . ILE A 1 184 ? -12.639 -0.290 2.397 1.00 98.19 184 ILE A CA 1
ATOM 1530 C C . ILE A 1 184 ? -13.934 -1.100 2.468 1.00 98.19 184 ILE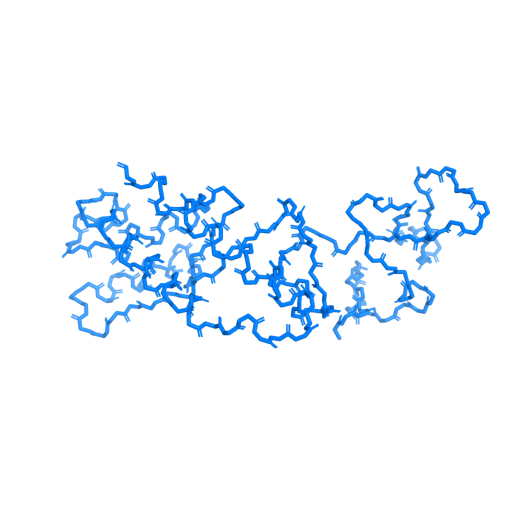 A C 1
ATOM 1532 O O . ILE A 1 184 ? -14.223 -1.698 3.503 1.00 98.19 184 ILE A O 1
ATOM 1536 N N . GLN A 1 185 ? -14.680 -1.191 1.365 1.00 98.12 185 GLN A N 1
ATOM 1537 C CA . GLN A 1 185 ? -15.879 -2.022 1.296 1.00 98.12 185 GLN A CA 1
ATOM 1538 C C . GLN A 1 185 ? -15.552 -3.502 1.543 1.00 98.12 185 GLN A C 1
ATOM 1540 O O . GLN A 1 185 ? -16.194 -4.131 2.382 1.00 98.12 185 GLN A O 1
ATOM 1545 N N . LYS A 1 186 ? -14.504 -4.040 0.901 1.00 98.38 186 LYS A N 1
ATOM 1546 C CA . LYS A 1 186 ? -14.028 -5.406 1.175 1.00 98.38 186 LYS A CA 1
ATOM 1547 C C . LYS A 1 186 ? -13.636 -5.590 2.640 1.00 98.38 186 LYS A C 1
ATOM 1549 O O . LYS A 1 186 ? -13.991 -6.599 3.236 1.00 98.38 186 LYS A O 1
ATOM 1554 N N . ALA A 1 187 ? -12.946 -4.615 3.234 1.00 98.38 187 ALA A N 1
ATOM 1555 C CA . ALA A 1 187 ? -12.551 -4.673 4.639 1.00 98.38 187 ALA A CA 1
ATOM 1556 C C . ALA A 1 187 ? -13.766 -4.742 5.582 1.00 98.38 187 ALA A C 1
ATOM 1558 O O . ALA A 1 187 ? -13.753 -5.503 6.547 1.00 98.38 187 ALA A O 1
ATOM 1559 N N . ILE A 1 188 ? -14.831 -3.990 5.285 1.00 98.25 188 ILE A N 1
ATOM 1560 C CA . ILE A 1 188 ? -16.106 -4.053 6.016 1.00 98.25 188 ILE A CA 1
ATOM 1561 C C . ILE A 1 188 ? -16.761 -5.425 5.846 1.00 98.25 188 ILE A C 1
ATOM 1563 O O . ILE A 1 188 ? -17.240 -5.999 6.822 1.00 98.25 188 ILE A O 1
ATOM 1567 N N . ASP A 1 189 ? -16.791 -5.955 4.626 1.00 98.00 189 ASP A N 1
ATOM 1568 C CA . ASP A 1 189 ? -17.442 -7.232 4.338 1.00 98.00 189 ASP A CA 1
ATOM 1569 C C . ASP A 1 189 ? -16.685 -8.423 4.944 1.00 98.00 189 ASP A C 1
ATOM 1571 O O . ASP A 1 189 ? -17.324 -9.347 5.434 1.00 98.00 189 ASP A O 1
ATOM 1575 N N . ASN A 1 190 ? -15.353 -8.359 5.039 1.00 96.44 190 ASN A N 1
ATOM 1576 C CA . ASN A 1 190 ? -14.526 -9.350 5.741 1.00 96.44 190 ASN A CA 1
ATOM 1577 C C . ASN A 1 190 ? -14.786 -9.405 7.263 1.00 96.44 190 ASN A C 1
ATOM 1579 O O . ASN A 1 190 ? -14.372 -10.361 7.921 1.00 96.44 190 ASN A O 1
ATOM 1583 N N . LEU A 1 191 ? -15.407 -8.370 7.844 1.00 93.94 191 LEU A N 1
ATOM 1584 C CA . LEU A 1 191 ? -15.709 -8.282 9.279 1.00 93.94 191 LEU A CA 1
ATOM 1585 C C . LEU A 1 191 ? -17.135 -8.733 9.638 1.00 93.94 191 LEU A C 1
ATOM 1587 O O . LEU A 1 191 ? -17.407 -8.904 10.833 1.00 93.94 191 LEU A O 1
ATOM 1591 N N . LYS A 1 192 ? -18.018 -8.896 8.643 1.00 86.12 192 LYS A N 1
ATOM 1592 C CA . LYS A 1 192 ? -19.394 -9.395 8.799 1.00 86.12 192 LYS A CA 1
ATOM 1593 C C . LYS A 1 192 ? -19.419 -10.919 8.847 1.00 86.12 192 LYS A C 1
ATOM 1595 O O . LYS A 1 192 ? -20.182 -11.441 9.689 1.00 86.12 192 LYS A O 1
#

Foldseek 3Di:
DQQWDQAPDDDGTDRDPPVSPAAADPPFQWDWHQDPPPRDIDIDGPDDDDPPDGGHYHPDLDALVCCCVRPNFHDLDRQSHKDKAAADADPPQPCVVVLVVVCVVVVQDRIWMFGLQLDTDPSNLQNLQQRQDNDPVSHSHDDPSSLVVLLVRLVVVLVVLVPDDPPDPDPRVVSSSVSNNNSSVSNNVVSD

InterPro domains:
  IPR001214 SET domain [PF00856] (19-60)
  IPR046341 SET domain superfamily [SSF82199] (1-78)
  IPR050600 SETD3/SETD6 methyltransferase [PTHR13271] (11-134)

Solvent-accessible surface area (backbone atoms only — not comparable to full-atom values): 11325 Å² total; per-residue (Å²): 118,68,50,52,42,83,51,84,74,101,48,75,67,39,77,48,84,76,60,55,72,45,45,76,31,96,82,36,44,25,51,72,48,72,37,89,88,78,70,41,79,45,80,43,66,80,56,92,77,60,90,95,56,82,65,20,29,61,89,65,91,55,22,42,61,51,32,35,74,46,66,71,42,56,64,90,80,50,88,48,24,51,45,79,43,81,56,81,84,59,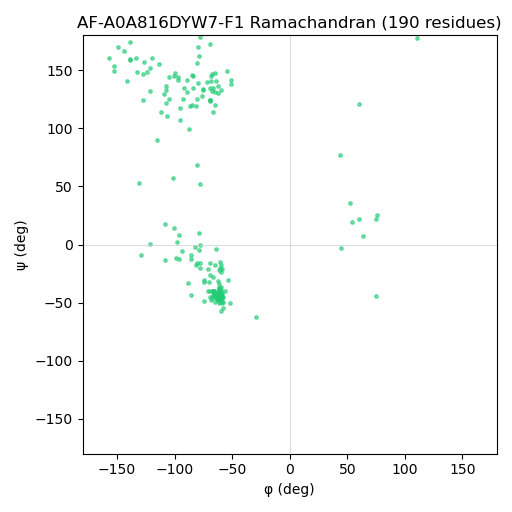95,82,45,95,54,45,68,62,46,51,52,50,36,58,76,69,66,51,68,68,43,37,43,27,38,69,73,23,46,64,41,75,62,26,53,48,49,45,16,38,70,39,38,89,47,80,91,37,47,68,33,88,50,91,42,38,61,59,49,50,49,52,54,44,50,56,51,46,52,56,58,69,69,54,74,84,81,61,92,47,69,44,59,53,43,41,56,49,51,50,47,50,19,45,50,36,30,51,58,76,73,110

Mean predicted aligned error: 5.18 Å